Protein AF-X1H5E7-F1 (afdb_monomer_lite)

pLDDT: mean 89.86, std 8.21, range [57.12, 98.12]

Radius of gyration: 27.25 Å; chains: 1; bounding box: 51×46×75 Å

Secondary structure (DSSP, 8-state):
-EEEEEEEEEEE--TT--EEEEEETTEEEEEETTEE-TT--BTTT--BHHHHHHHHHT-TTTEEEEES-GGGTTSBGGGSPPEEEEE--TTPPEEEEEEEE-----EEETTTTEEE-TT-PPPSSS--------S--TTTS-HHHHHHHHHHHHHHHHHHHTT-TT-SEEEETTEEEEPPSSSS-HHHHHHHGGGSPP--

Organism: NCBI:txid412755

Foldseek 3Di:
DFDKDFFKKKAAPDAPWWWWWWADLFGIWIDINNDIPPPDDGLVVQQAPLSSQVGQVPPPRRMHMDTPDPVRGGPGPSQFDTDPTHTRHPVDIDTGIGQDDDPPAWDQPPVVRDIDHPVDDDDDDPRDDDDDDDDADPVRDDPLLVVLVVQLVVVVVVCVVVVCVPPQWDDDVPDTDGDDPDSGDPSSVVSVVVVDDDDD

Sequence (200 aa):
AVGRRSAIRVRNTADYTTASISCSTGGVVLTKDGTSNSTGVTFADNDTMGEVVTAINNLSNSWSAVIESSDYTSFKSTELAEMFGKSAIEDNWVYLDMPNRAIDDFEVFPNRGEIYRYAGWPEGNRNIFIEDTAGYSSTTMPKNLQLAVKIITKAIYQKRKEEIFGIKNYRVGDVNVTCEDGDVPKEALAILSRFKRVLI

Structure (mmCIF, N/CA/C/O backbone):
data_AF-X1H5E7-F1
#
_entry.id   AF-X1H5E7-F1
#
loop_
_atom_site.group_PDB
_atom_site.id
_atom_site.type_symbol
_atom_site.label_atom_id
_atom_site.label_alt_id
_atom_site.label_comp_id
_atom_site.label_asym_id
_atom_site.label_entity_id
_atom_site.label_seq_id
_atom_site.pdbx_PDB_ins_code
_atom_site.Cartn_x
_atom_site.Cartn_y
_atom_site.Cartn_z
_atom_site.occupancy
_atom_site.B_iso_or_equiv
_atom_site.auth_seq_id
_atom_site.auth_comp_id
_atom_site.auth_asym_id
_atom_site.auth_atom_id
_atom_site.pdbx_PDB_model_num
ATOM 1 N N . ALA A 1 1 ? 2.974 -12.578 -3.882 1.00 61.25 1 ALA A N 1
ATOM 2 C CA . ALA A 1 1 ? 3.913 -12.933 -4.970 1.00 61.25 1 ALA A CA 1
ATOM 3 C C . ALA A 1 1 ? 5.305 -13.224 -4.398 1.00 61.25 1 ALA A C 1
ATOM 5 O O . ALA A 1 1 ? 5.592 -12.711 -3.325 1.00 61.25 1 ALA A O 1
ATOM 6 N N . VAL A 1 2 ? 6.142 -14.050 -5.046 1.00 66.44 2 VAL A N 1
ATOM 7 C CA . VAL A 1 2 ? 7.559 -14.256 -4.660 1.00 66.44 2 VAL A CA 1
ATOM 8 C C . VAL A 1 2 ? 8.473 -13.523 -5.628 1.00 66.44 2 VAL A C 1
ATOM 10 O O . VAL A 1 2 ? 8.345 -13.702 -6.836 1.00 66.44 2 VAL A O 1
ATOM 13 N N . GLY A 1 3 ? 9.457 -12.801 -5.091 1.00 77.94 3 GLY A N 1
ATOM 14 C CA . GLY A 1 3 ? 10.546 -12.218 -5.868 1.00 77.94 3 GLY A CA 1
ATOM 15 C C . GLY A 1 3 ? 10.139 -10.974 -6.652 1.00 77.94 3 GLY A C 1
ATOM 16 O O . GLY A 1 3 ? 8.971 -10.587 -6.705 1.00 77.94 3 GLY A O 1
ATOM 17 N N . ARG A 1 4 ? 11.140 -10.341 -7.254 1.00 86.88 4 ARG A N 1
ATOM 18 C CA . ARG A 1 4 ? 10.985 -9.162 -8.103 1.00 86.88 4 ARG A CA 1
ATOM 19 C C . ARG A 1 4 ? 11.554 -9.463 -9.475 1.00 86.88 4 ARG A C 1
ATOM 21 O O . ARG A 1 4 ? 12.498 -10.243 -9.594 1.00 86.88 4 ARG A O 1
ATOM 28 N N . ARG A 1 5 ? 10.971 -8.849 -10.492 1.00 92.81 5 ARG A N 1
ATOM 29 C CA . ARG A 1 5 ? 11.510 -8.825 -11.847 1.00 92.81 5 ARG A CA 1
ATOM 30 C C . ARG A 1 5 ? 11.385 -7.414 -12.395 1.00 92.81 5 ARG A C 1
ATOM 32 O O . ARG A 1 5 ? 10.384 -6.751 -12.131 1.00 92.81 5 ARG A O 1
ATOM 39 N N . SER A 1 6 ? 12.367 -6.991 -13.175 1.00 96.25 6 SER A N 1
ATOM 40 C CA . SER A 1 6 ? 12.328 -5.702 -13.854 1.00 96.25 6 SER A CA 1
ATOM 41 C C . SER A 1 6 ? 11.228 -5.717 -14.915 1.00 96.25 6 SER A C 1
ATOM 43 O O . SER A 1 6 ? 11.232 -6.569 -15.804 1.00 96.25 6 SER A O 1
ATOM 45 N N . ALA A 1 7 ? 10.272 -4.799 -14.808 1.00 96.94 7 ALA A N 1
ATOM 46 C CA . ALA A 1 7 ? 9.203 -4.626 -15.786 1.00 96.94 7 ALA A CA 1
ATOM 47 C C . ALA A 1 7 ? 9.576 -3.574 -16.833 1.00 96.94 7 ALA A C 1
ATOM 49 O O . ALA A 1 7 ? 9.419 -3.786 -18.035 1.00 96.94 7 ALA A O 1
ATOM 50 N N . ILE A 1 8 ? 10.076 -2.437 -16.354 1.00 98.06 8 ILE A N 1
ATOM 51 C CA . ILE A 1 8 ? 10.408 -1.266 -17.159 1.00 98.06 8 ILE A CA 1
ATOM 52 C C . ILE A 1 8 ? 11.807 -0.819 -16.754 1.00 98.06 8 ILE A C 1
ATOM 54 O O . ILE A 1 8 ? 12.110 -0.756 -15.565 1.00 98.06 8 ILE A O 1
ATOM 58 N N . ARG A 1 9 ? 12.650 -0.456 -17.716 1.00 97.81 9 ARG A N 1
ATOM 59 C CA . ARG A 1 9 ? 13.864 0.317 -17.447 1.00 97.81 9 ARG A CA 1
ATOM 60 C C . ARG A 1 9 ? 13.682 1.748 -17.916 1.00 97.81 9 ARG A C 1
ATOM 62 O O . ARG A 1 9 ? 13.115 1.990 -18.979 1.00 97.81 9 ARG A O 1
ATOM 69 N N . VAL A 1 10 ? 14.163 2.693 -17.122 1.00 97.50 10 VAL A N 1
ATOM 70 C CA . VAL A 1 10 ? 14.042 4.130 -17.367 1.00 97.50 10 VAL A CA 1
ATOM 71 C C . VAL A 1 10 ? 15.397 4.792 -17.151 1.00 97.50 10 VAL A C 1
ATOM 73 O O . VAL A 1 10 ? 16.113 4.430 -16.222 1.00 97.50 10 VAL A O 1
ATOM 76 N N . ARG A 1 11 ? 15.756 5.766 -17.983 1.00 96.75 11 ARG A N 1
ATOM 77 C CA . ARG A 1 11 ? 16.992 6.548 -17.839 1.00 96.75 11 ARG A CA 1
ATOM 78 C C . ARG A 1 11 ? 16.784 8.008 -18.200 1.00 96.75 11 ARG A C 1
ATOM 80 O O . ARG A 1 11 ? 15.877 8.331 -18.974 1.00 96.75 11 ARG A O 1
ATOM 87 N N . ASN A 1 12 ? 17.651 8.868 -17.676 1.00 96.06 12 ASN A N 1
ATOM 88 C CA . ASN A 1 12 ? 17.789 10.235 -18.154 1.00 96.06 12 ASN A CA 1
ATOM 89 C C . ASN A 1 12 ? 18.947 10.317 -19.153 1.00 96.06 12 ASN A C 1
ATOM 91 O O . ASN A 1 12 ? 20.075 9.995 -18.805 1.00 96.06 12 ASN A O 1
ATOM 95 N N . THR A 1 13 ? 18.678 10.764 -20.374 1.00 95.06 13 THR A N 1
ATOM 96 C CA . THR A 1 13 ? 19.672 10.851 -21.451 1.00 95.06 13 THR A CA 1
ATOM 97 C C . THR A 1 13 ? 20.362 12.219 -21.517 1.00 95.06 13 THR A C 1
ATOM 99 O O . THR A 1 13 ? 20.974 12.526 -22.536 1.00 95.06 13 THR A O 1
ATOM 102 N N . ALA A 1 14 ? 20.189 13.096 -20.518 1.00 91.62 14 ALA A N 1
ATOM 103 C CA . ALA A 1 14 ? 20.851 14.398 -20.489 1.00 91.62 14 ALA A CA 1
ATOM 104 C C . ALA A 1 14 ? 22.128 14.351 -19.646 1.00 91.62 14 ALA A C 1
ATOM 106 O O . ALA A 1 14 ? 22.120 13.907 -18.496 1.00 91.62 14 ALA A O 1
ATOM 107 N N . ASP A 1 15 ? 23.201 14.899 -20.202 1.00 88.88 15 ASP A N 1
ATOM 108 C CA . ASP A 1 15 ? 24.492 14.982 -19.530 1.00 88.88 15 ASP A CA 1
ATOM 109 C C . ASP A 1 15 ? 24.490 16.033 -18.411 1.00 88.88 15 ASP A C 1
ATOM 111 O O . ASP A 1 15 ? 23.810 17.056 -18.501 1.00 88.88 15 ASP A O 1
ATOM 115 N N . TYR A 1 16 ? 25.297 15.795 -17.371 1.00 88.25 16 TYR A N 1
ATOM 116 C CA . TYR A 1 16 ? 25.565 16.741 -16.276 1.00 88.25 16 TYR A CA 1
ATOM 117 C C . TYR A 1 16 ? 24.327 17.232 -15.507 1.00 88.25 16 TYR A C 1
ATOM 119 O O . TYR A 1 16 ? 24.329 18.338 -14.966 1.00 88.25 16 TYR A O 1
ATOM 127 N N . THR A 1 17 ? 23.279 16.409 -15.429 1.00 91.75 17 THR A N 1
ATOM 128 C CA . THR A 1 17 ? 22.063 16.718 -14.662 1.00 91.75 17 THR A CA 1
ATOM 129 C C . THR A 1 17 ? 21.908 15.803 -13.458 1.00 91.75 17 THR A C 1
ATOM 131 O O . THR A 1 17 ? 22.397 14.671 -13.433 1.00 91.75 17 THR A O 1
ATOM 134 N N . THR A 1 18 ? 21.216 16.294 -12.434 1.00 94.38 18 THR A N 1
ATOM 135 C CA . THR A 1 18 ? 20.758 15.433 -11.342 1.00 94.38 18 THR A CA 1
ATOM 136 C C . THR A 1 18 ? 19.447 14.793 -11.763 1.00 94.38 18 THR A C 1
ATOM 138 O O . THR A 1 18 ? 18.520 15.484 -12.178 1.00 94.38 18 THR A O 1
ATOM 141 N N . ALA A 1 19 ? 19.357 13.472 -11.667 1.00 95.62 19 ALA A N 1
ATOM 142 C CA . ALA A 1 19 ? 18.181 12.734 -12.095 1.00 95.62 19 ALA A CA 1
ATOM 143 C C . ALA A 1 19 ? 17.877 11.613 -11.103 1.00 95.62 19 ALA A C 1
ATOM 145 O O . ALA A 1 19 ? 18.754 10.827 -10.739 1.00 95.62 19 ALA A O 1
ATOM 146 N N . SER A 1 20 ? 16.625 11.533 -10.663 1.00 95.56 20 SER A N 1
ATOM 147 C CA . SER A 1 20 ? 16.163 10.450 -9.802 1.00 95.56 20 SER A CA 1
ATOM 148 C C . SER A 1 20 ? 14.750 10.011 -10.150 1.00 95.56 20 SER A C 1
ATOM 150 O O . SER A 1 20 ? 13.950 10.791 -10.666 1.00 95.56 20 SER A O 1
ATOM 152 N N . ILE A 1 21 ? 14.460 8.744 -9.872 1.00 95.56 21 ILE A N 1
ATOM 153 C CA . ILE A 1 21 ? 13.166 8.124 -10.135 1.00 95.56 21 ILE A CA 1
ATOM 154 C C . ILE A 1 21 ? 12.643 7.496 -8.846 1.00 95.56 21 ILE A C 1
ATOM 156 O O . ILE A 1 21 ? 13.377 6.829 -8.111 1.00 95.56 21 ILE A O 1
ATOM 160 N N . SER A 1 22 ? 11.357 7.698 -8.584 1.00 95.12 22 SER A N 1
ATOM 161 C CA . SER A 1 22 ? 10.612 7.036 -7.516 1.00 95.12 22 SER A CA 1
ATOM 162 C C . SER A 1 22 ? 9.325 6.439 -8.080 1.00 95.12 22 SER A C 1
ATOM 164 O O . SER A 1 22 ? 8.710 7.016 -8.972 1.00 95.12 22 SER A O 1
ATOM 166 N N . CYS A 1 23 ? 8.902 5.300 -7.546 1.00 94.81 23 CYS A N 1
ATOM 167 C CA . CYS A 1 23 ? 7.615 4.681 -7.847 1.00 94.81 23 CYS A CA 1
ATOM 168 C C . CYS A 1 23 ? 6.810 4.610 -6.554 1.00 94.81 23 CYS A C 1
ATOM 170 O O . CYS A 1 23 ? 7.319 4.149 -5.532 1.00 94.81 23 CYS A O 1
ATOM 172 N N . SER A 1 24 ? 5.567 5.068 -6.607 1.00 92.94 24 SER A N 1
ATOM 173 C CA . SER A 1 24 ? 4.606 5.021 -5.505 1.00 92.94 24 SER A CA 1
ATOM 174 C C . SER A 1 24 ? 3.346 4.291 -5.959 1.00 92.94 24 SER A C 1
ATOM 176 O O . SER A 1 24 ? 3.183 4.030 -7.149 1.00 92.94 24 SER A O 1
ATOM 178 N N . THR A 1 25 ? 2.416 4.029 -5.044 1.00 88.75 25 THR A N 1
ATOM 179 C CA . THR A 1 25 ? 1.097 3.463 -5.380 1.00 88.75 25 THR A CA 1
ATOM 180 C C . THR A 1 25 ? 0.283 4.298 -6.373 1.00 88.75 25 THR A C 1
ATOM 182 O O . THR A 1 25 ? -0.613 3.760 -7.013 1.00 88.75 25 THR A O 1
ATOM 185 N N . GLY A 1 26 ? 0.567 5.599 -6.509 1.00 91.62 26 GLY A N 1
ATOM 186 C CA . GLY A 1 26 ? -0.170 6.500 -7.402 1.00 91.62 26 GLY A CA 1
ATOM 187 C C . GLY A 1 26 ? 0.485 6.747 -8.763 1.00 91.62 26 GLY A C 1
ATOM 188 O O . GLY A 1 26 ? -0.146 7.351 -9.632 1.00 91.62 26 GLY A O 1
ATOM 189 N N . GLY A 1 27 ? 1.738 6.330 -8.960 1.00 94.81 27 GLY A N 1
ATOM 190 C CA . GLY A 1 27 ? 2.473 6.638 -10.185 1.00 94.81 27 GLY A CA 1
ATOM 191 C C . GLY A 1 27 ? 3.991 6.674 -10.047 1.00 94.81 27 GLY A C 1
ATOM 192 O O . GLY A 1 27 ? 4.560 6.435 -8.974 1.00 94.81 27 GLY A O 1
ATOM 193 N N . VAL A 1 28 ? 4.636 7.038 -11.158 1.00 95.62 28 VAL A N 1
ATOM 194 C CA . VAL A 1 28 ? 6.089 7.212 -11.276 1.00 95.62 28 VAL A CA 1
ATOM 195 C C . VAL A 1 28 ? 6.442 8.699 -11.236 1.00 95.62 28 VAL A C 1
ATOM 197 O O . VAL A 1 28 ? 5.980 9.499 -12.053 1.00 95.62 28 VAL A O 1
ATOM 200 N N . VAL A 1 29 ? 7.304 9.064 -10.289 1.00 94.69 29 VAL A N 1
ATOM 201 C CA . VAL A 1 29 ? 7.844 10.416 -10.133 1.00 94.69 29 VAL A CA 1
ATOM 202 C C . VAL A 1 29 ? 9.265 10.439 -10.677 1.00 94.69 29 VAL A C 1
ATOM 204 O O . VAL A 1 29 ? 10.140 9.718 -10.195 1.00 94.69 29 VAL A O 1
ATOM 207 N N . LEU A 1 30 ? 9.489 11.281 -11.677 1.00 94.88 30 LEU A N 1
ATOM 208 C CA . LEU A 1 30 ? 10.781 11.540 -12.289 1.00 94.88 30 LEU A CA 1
ATOM 209 C C . LEU A 1 30 ? 11.206 12.962 -11.920 1.00 94.88 30 LEU A C 1
ATOM 211 O O . LEU A 1 30 ? 10.545 13.940 -12.278 1.00 94.88 30 LEU A O 1
ATOM 215 N N . THR A 1 31 ? 12.317 13.078 -11.202 1.00 94.25 31 THR A N 1
ATOM 216 C CA . THR A 1 31 ? 12.871 14.355 -10.751 1.00 94.25 31 THR A CA 1
ATOM 217 C C . THR A 1 31 ? 14.165 14.629 -11.492 1.00 94.25 31 THR A C 1
ATOM 219 O O . THR A 1 31 ? 15.092 13.823 -11.425 1.00 94.25 31 THR A O 1
ATOM 222 N N . LYS A 1 32 ? 14.237 15.777 -12.166 1.00 94.00 32 LYS A N 1
ATOM 223 C CA . LYS A 1 32 ? 15.431 16.275 -12.848 1.00 94.00 32 LYS A CA 1
ATOM 224 C C . LYS A 1 32 ? 15.761 17.673 -12.335 1.00 94.00 32 LYS A C 1
ATOM 226 O O . LYS A 1 32 ? 14.886 18.533 -12.331 1.00 94.00 32 LYS A O 1
ATOM 231 N N . ASP A 1 33 ? 16.990 17.896 -11.878 1.00 93.62 33 ASP A N 1
ATOM 232 C CA . ASP A 1 33 ? 17.473 19.208 -11.413 1.00 93.62 33 ASP A CA 1
ATOM 233 C C . ASP A 1 33 ? 16.544 19.862 -10.377 1.00 93.62 33 ASP A C 1
ATOM 235 O O . ASP A 1 33 ? 16.182 21.034 -10.456 1.00 93.62 33 ASP A O 1
ATOM 239 N N . GLY A 1 34 ? 16.085 19.053 -9.415 1.00 90.06 34 GLY A N 1
ATOM 240 C CA . GLY A 1 34 ? 15.148 19.466 -8.364 1.00 90.06 34 GLY A CA 1
ATOM 241 C C . GLY A 1 34 ? 13.702 19.677 -8.830 1.00 90.06 34 GLY A C 1
ATOM 242 O O . GLY A 1 34 ? 12.813 19.858 -8.000 1.00 90.06 34 GLY A O 1
ATOM 243 N N . THR A 1 35 ? 13.434 19.596 -10.134 1.00 90.19 35 THR A N 1
ATOM 244 C CA . THR A 1 35 ? 12.095 19.715 -10.712 1.00 90.19 35 THR A CA 1
ATOM 245 C C . THR A 1 35 ? 11.508 18.329 -10.932 1.00 90.19 35 THR A C 1
ATOM 247 O O . THR A 1 35 ? 12.039 17.522 -11.692 1.00 90.19 35 THR A O 1
ATOM 250 N N . SER A 1 36 ? 10.399 18.036 -10.258 1.00 88.44 36 SER A N 1
ATOM 251 C CA . SER A 1 36 ? 9.651 16.796 -10.481 1.00 88.44 36 SER A CA 1
ATOM 252 C C . SER A 1 36 ? 8.586 16.998 -11.549 1.00 88.44 36 SER A C 1
ATOM 254 O O . SER A 1 36 ? 8.052 18.098 -11.699 1.00 88.44 36 SER A O 1
ATOM 256 N N . ASN A 1 37 ? 8.237 15.929 -12.257 1.00 79.75 37 ASN A N 1
ATOM 257 C CA . ASN A 1 37 ? 7.023 15.859 -13.065 1.00 79.75 37 ASN A CA 1
ATOM 258 C C . ASN A 1 37 ? 5.773 15.925 -12.160 1.00 79.75 37 ASN A C 1
ATOM 260 O O . ASN A 1 37 ? 5.111 14.924 -11.905 1.00 79.75 37 ASN A O 1
ATOM 264 N N . SER A 1 38 ? 5.428 17.114 -11.664 1.00 57.12 38 SER A N 1
ATOM 265 C CA . SER A 1 38 ? 4.270 17.317 -10.780 1.00 57.12 38 SER A CA 1
ATOM 266 C C . SER A 1 38 ? 2.929 16.914 -11.416 1.00 57.12 38 SER A C 1
ATOM 268 O O . SER A 1 38 ? 1.942 16.778 -10.699 1.00 57.12 38 SER A O 1
ATOM 270 N N . THR A 1 39 ? 2.899 16.696 -12.736 1.00 61.69 39 THR A N 1
ATOM 271 C CA . THR A 1 39 ? 1.706 16.400 -13.538 1.00 61.69 39 THR A CA 1
ATOM 272 C C . THR A 1 39 ? 1.678 15.048 -14.261 1.00 61.69 39 THR A C 1
ATOM 274 O O . THR A 1 39 ? 0.690 14.799 -14.941 1.00 61.69 39 THR A O 1
ATOM 277 N N . GLY A 1 40 ? 2.657 14.137 -14.151 1.00 65.38 40 GLY A N 1
ATOM 278 C CA . GLY A 1 40 ? 2.455 12.842 -14.825 1.00 65.38 40 GLY A CA 1
ATOM 279 C C . GLY A 1 40 ? 3.648 11.913 -14.934 1.00 65.38 40 GLY A C 1
ATOM 280 O O . GLY A 1 40 ? 4.632 12.233 -15.592 1.00 65.38 40 GLY A O 1
ATOM 281 N N . VAL A 1 41 ? 3.538 10.743 -14.309 1.00 89.56 41 VAL A N 1
ATOM 282 C CA . VAL A 1 41 ? 2.967 9.538 -14.936 1.00 89.56 41 VAL A CA 1
ATOM 283 C C . VAL A 1 41 ? 2.109 8.860 -13.866 1.00 89.56 41 VAL A C 1
ATOM 285 O O . VAL A 1 41 ? 2.628 8.136 -13.016 1.00 89.56 41 VAL A O 1
ATOM 288 N N . THR A 1 42 ? 0.819 9.200 -13.817 1.00 95.12 42 THR A N 1
ATOM 289 C CA . THR A 1 42 ? -0.107 8.640 -12.821 1.00 95.12 42 THR A CA 1
ATOM 290 C C . THR A 1 42 ? -0.593 7.272 -13.289 1.00 95.12 42 THR A C 1
ATOM 292 O O . THR A 1 42 ? -0.737 7.038 -14.490 1.00 95.12 42 THR A O 1
ATOM 295 N N . PHE A 1 43 ? -0.873 6.369 -12.356 1.00 95.75 43 PHE A N 1
ATOM 296 C CA . PHE A 1 43 ? -1.469 5.075 -12.701 1.00 95.75 43 PHE A CA 1
ATOM 297 C C . PHE A 1 43 ? -2.959 5.171 -13.038 1.00 95.75 43 PHE A C 1
ATOM 299 O O . PHE A 1 43 ? -3.478 4.263 -13.666 1.00 95.75 43 PHE A O 1
ATOM 306 N N . ALA A 1 44 ? -3.628 6.270 -12.675 1.00 94.56 44 ALA A N 1
ATOM 307 C CA . ALA A 1 44 ? -5.025 6.514 -13.038 1.00 94.56 44 ALA A CA 1
ATOM 308 C C . ALA A 1 44 ? -5.203 6.890 -14.520 1.00 94.56 44 ALA A C 1
ATOM 310 O O . ALA A 1 44 ? -6.235 6.580 -15.103 1.00 94.56 44 ALA A O 1
ATOM 311 N N . ASP A 1 45 ? -4.209 7.558 -15.115 1.00 95.12 45 ASP A N 1
ATOM 312 C CA . ASP A 1 45 ? -4.228 7.945 -16.533 1.00 95.12 45 ASP A CA 1
ATOM 313 C C . ASP A 1 45 ? -3.482 6.937 -17.429 1.00 95.12 45 ASP A C 1
ATOM 315 O O . ASP A 1 45 ? -3.489 7.067 -18.651 1.00 95.12 45 ASP A O 1
ATOM 319 N N . ASN A 1 46 ? -2.789 5.963 -16.826 1.00 96.56 46 ASN A N 1
ATOM 320 C CA . ASN A 1 46 ? -1.944 4.977 -17.500 1.00 96.56 46 ASN A CA 1
ATOM 321 C C . ASN A 1 46 ? -2.144 3.613 -16.829 1.00 96.56 46 ASN A C 1
ATOM 323 O O . ASN A 1 46 ? -1.350 3.208 -15.975 1.00 96.56 46 ASN A O 1
ATOM 327 N N . ASP A 1 47 ? -3.222 2.923 -17.191 1.00 96.88 47 ASP A N 1
ATOM 328 C CA . ASP A 1 47 ? -3.659 1.677 -16.555 1.00 96.88 47 ASP A CA 1
ATOM 329 C C . ASP A 1 47 ? -2.661 0.528 -16.753 1.00 96.88 47 ASP A C 1
ATOM 331 O O . ASP A 1 47 ? -2.594 -0.394 -15.935 1.00 96.88 47 ASP A O 1
ATOM 335 N N . THR A 1 48 ? -1.865 0.569 -17.823 1.00 97.94 48 THR A N 1
ATOM 336 C CA . THR A 1 48 ? -0.929 -0.493 -18.207 1.00 97.94 48 THR A CA 1
ATOM 337 C C . THR A 1 48 ? 0.535 -0.050 -18.190 1.00 97.94 48 THR A C 1
ATOM 339 O O . THR A 1 48 ? 0.868 1.125 -18.351 1.00 97.9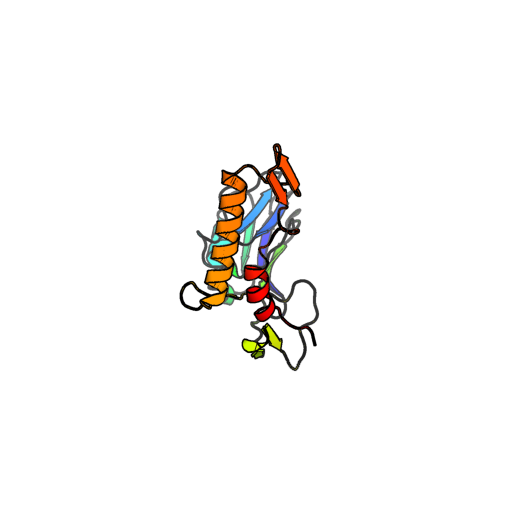4 48 THR A O 1
ATOM 342 N N . MET A 1 49 ? 1.459 -1.005 -18.044 1.00 97.88 49 MET A N 1
ATOM 343 C CA . MET A 1 49 ? 2.903 -0.740 -18.126 1.00 97.88 49 MET A CA 1
ATOM 344 C C . MET A 1 49 ? 3.312 -0.164 -19.488 1.00 97.88 49 MET A C 1
ATOM 346 O O . MET A 1 49 ? 4.210 0.675 -19.550 1.00 97.88 49 MET A O 1
ATOM 350 N N . GLY A 1 50 ? 2.646 -0.574 -20.574 1.00 98.12 50 GLY A N 1
ATOM 351 C CA . GLY A 1 50 ? 2.851 0.004 -21.903 1.00 98.12 50 GLY A CA 1
ATOM 352 C C . GLY A 1 50 ? 2.494 1.491 -21.962 1.00 98.12 50 GLY A C 1
ATOM 353 O O . GLY A 1 50 ? 3.273 2.290 -22.481 1.00 98.12 50 GLY A O 1
ATOM 354 N N . GLU A 1 51 ? 1.358 1.878 -21.381 1.00 97.69 51 GLU A N 1
ATOM 355 C CA . GLU A 1 51 ? 0.940 3.284 -21.295 1.00 97.69 51 GLU A CA 1
ATOM 356 C C . GLU A 1 51 ? 1.897 4.103 -20.428 1.00 97.69 51 GLU A C 1
ATOM 358 O O . GLU A 1 51 ? 2.300 5.186 -20.843 1.00 97.69 51 GLU A O 1
ATOM 363 N N . VAL A 1 52 ? 2.365 3.555 -19.299 1.00 97.50 52 VAL A N 1
ATOM 364 C CA . VAL A 1 52 ? 3.404 4.185 -18.464 1.00 97.50 52 VAL A CA 1
ATOM 365 C C . VAL A 1 52 ? 4.674 4.453 -19.279 1.00 97.50 52 VAL A C 1
ATOM 367 O O . VAL A 1 52 ? 5.209 5.559 -19.229 1.00 97.50 52 VAL A O 1
ATOM 370 N N . VAL A 1 53 ? 5.155 3.482 -20.063 1.00 97.69 53 VAL A N 1
ATOM 371 C CA . VAL A 1 53 ? 6.335 3.663 -20.929 1.00 97.69 53 VAL A CA 1
ATOM 372 C C . VAL A 1 53 ? 6.102 4.762 -21.968 1.00 97.69 53 VAL A C 1
ATOM 374 O O . VAL A 1 53 ? 6.964 5.627 -22.143 1.00 97.69 53 VAL A O 1
ATOM 377 N N . THR A 1 54 ? 4.944 4.768 -22.633 1.00 96.88 54 THR A N 1
ATOM 378 C CA . THR A 1 54 ? 4.575 5.822 -23.591 1.00 96.88 54 THR A CA 1
ATOM 379 C C . THR A 1 54 ? 4.524 7.192 -22.916 1.00 96.88 54 THR A C 1
ATOM 381 O O . THR A 1 54 ? 5.091 8.150 -23.439 1.00 96.88 54 THR A O 1
ATOM 384 N N . ALA A 1 55 ? 3.914 7.294 -21.735 1.00 96.06 55 ALA A N 1
ATOM 385 C CA . ALA A 1 55 ? 3.828 8.538 -20.982 1.00 96.06 55 ALA A CA 1
ATOM 386 C C . ALA A 1 55 ? 5.208 9.072 -20.585 1.00 96.06 55 ALA A C 1
ATOM 388 O O . ALA A 1 55 ? 5.461 10.260 -20.772 1.00 96.06 55 ALA A O 1
ATOM 389 N N . ILE A 1 56 ? 6.123 8.211 -20.117 1.00 95.75 56 ILE A N 1
ATOM 390 C CA . ILE A 1 56 ? 7.502 8.613 -19.799 1.00 95.75 56 ILE A CA 1
ATOM 391 C C . ILE A 1 56 ? 8.228 9.111 -21.055 1.00 95.75 56 ILE A C 1
ATOM 393 O O . ILE A 1 56 ? 8.866 10.160 -21.008 1.00 95.75 56 ILE A O 1
ATOM 397 N N . ASN A 1 57 ? 8.121 8.396 -22.179 1.00 95.69 57 ASN A N 1
ATOM 398 C CA . ASN A 1 57 ? 8.775 8.784 -23.435 1.00 95.69 57 ASN A CA 1
ATOM 399 C C . ASN A 1 57 ? 8.196 10.075 -24.043 1.00 95.69 57 ASN A C 1
ATOM 401 O O . ASN A 1 57 ? 8.894 10.774 -24.775 1.00 95.69 57 ASN A O 1
ATOM 405 N N . ASN A 1 58 ? 6.946 10.418 -23.721 1.00 93.25 58 ASN A N 1
ATOM 406 C CA . ASN A 1 58 ? 6.321 11.680 -24.120 1.00 93.25 58 ASN A CA 1
ATOM 407 C C . ASN A 1 58 ? 6.767 12.876 -23.258 1.00 93.25 58 ASN A C 1
ATOM 409 O O . ASN A 1 58 ? 6.477 14.022 -23.609 1.00 93.25 58 ASN A O 1
ATOM 413 N N . LEU A 1 59 ? 7.483 12.652 -22.148 1.00 91.00 59 LEU A N 1
ATOM 414 C CA . LEU A 1 59 ? 8.085 13.735 -21.374 1.00 91.00 59 LEU A CA 1
ATOM 415 C C . LEU A 1 59 ? 9.251 14.331 -22.175 1.00 91.00 59 LEU A C 1
ATOM 417 O O . LEU A 1 59 ? 10.295 13.706 -22.342 1.00 91.00 59 LEU A O 1
ATOM 421 N N . SER A 1 60 ? 9.130 15.588 -22.602 1.00 76.19 60 SER A N 1
ATOM 422 C CA . SER A 1 60 ? 10.126 16.310 -23.418 1.00 76.19 60 SER A CA 1
ATOM 423 C C . SER A 1 60 ? 11.490 16.570 -22.740 1.00 76.19 60 SER A C 1
ATOM 425 O O . SER A 1 60 ? 12.305 17.320 -23.268 1.00 76.19 60 SER A O 1
ATOM 427 N N . ASN A 1 61 ? 11.763 15.975 -21.574 1.00 81.50 61 ASN A N 1
ATOM 428 C CA . ASN A 1 61 ? 12.870 16.321 -20.670 1.00 81.50 61 ASN A CA 1
ATOM 429 C C . ASN A 1 61 ? 14.025 15.304 -20.667 1.00 81.50 61 ASN A C 1
ATOM 431 O O . ASN A 1 61 ? 14.715 15.147 -19.652 1.00 81.50 61 ASN A O 1
ATOM 435 N N . SER A 1 62 ? 14.259 14.644 -21.805 1.00 91.56 62 SER A N 1
ATOM 436 C CA . SER A 1 62 ? 15.340 13.657 -21.974 1.00 91.56 62 SER A CA 1
ATOM 437 C C . SER A 1 62 ? 15.141 12.390 -21.133 1.00 91.56 62 SER A C 1
ATOM 439 O O . SER A 1 62 ? 16.108 11.791 -20.674 1.00 91.56 62 SER A O 1
ATOM 441 N N . TRP A 1 63 ? 13.894 11.985 -20.891 1.00 94.75 63 TRP A N 1
ATOM 442 C CA . TRP A 1 63 ? 13.593 10.690 -20.285 1.00 94.75 63 TRP A CA 1
ATOM 443 C C . TRP A 1 63 ? 13.372 9.646 -21.373 1.00 94.75 63 TRP A C 1
ATOM 445 O O . TRP A 1 63 ? 12.769 9.929 -22.405 1.00 94.75 63 TRP A O 1
ATOM 455 N N . SER A 1 64 ? 13.863 8.435 -21.136 1.00 96.12 64 SER A N 1
ATOM 456 C CA . SER A 1 64 ? 13.626 7.292 -22.010 1.00 96.12 64 SER A CA 1
ATOM 457 C C . SER A 1 64 ? 13.237 6.089 -21.170 1.00 96.12 64 SER A C 1
ATOM 459 O O . SER A 1 64 ? 13.910 5.779 -20.187 1.00 96.12 64 SER A O 1
ATOM 461 N N . ALA A 1 65 ? 12.158 5.417 -21.558 1.00 97.62 65 ALA A N 1
ATOM 462 C CA . ALA A 1 65 ? 11.672 4.196 -20.942 1.00 97.62 65 ALA A CA 1
ATOM 463 C C . ALA A 1 65 ? 11.521 3.083 -21.979 1.00 97.62 65 ALA A C 1
ATOM 465 O O . ALA A 1 65 ? 11.100 3.316 -23.115 1.00 97.62 65 ALA A O 1
ATOM 466 N N . VAL A 1 66 ? 11.845 1.859 -21.570 1.00 98.12 66 VAL A N 1
ATOM 467 C CA . VAL A 1 66 ? 11.707 0.647 -22.381 1.00 98.12 66 VAL A CA 1
ATOM 468 C C . VAL A 1 66 ? 11.121 -0.453 -21.510 1.00 98.12 66 VAL A C 1
ATOM 470 O O . VAL A 1 66 ? 11.532 -0.629 -20.363 1.00 98.12 66 VAL A O 1
ATOM 473 N N . ILE A 1 67 ? 10.168 -1.200 -22.060 1.00 98.12 67 ILE A N 1
ATOM 474 C CA . ILE A 1 67 ? 9.637 -2.388 -21.402 1.00 98.12 67 ILE A CA 1
ATOM 475 C C . ILE A 1 67 ? 10.612 -3.558 -21.571 1.00 98.12 67 ILE A C 1
ATOM 477 O O . ILE A 1 67 ? 11.129 -3.786 -22.663 1.00 98.12 67 ILE A O 1
ATOM 481 N N . GLU A 1 68 ? 10.889 -4.291 -20.495 1.00 97.94 68 GLU A N 1
ATOM 482 C CA . GLU A 1 68 ? 11.883 -5.376 -20.511 1.00 97.94 68 GLU A CA 1
ATOM 483 C C . GLU A 1 68 ? 11.405 -6.608 -21.301 1.00 97.94 68 GLU A C 1
ATOM 485 O O . GLU A 1 68 ? 12.215 -7.343 -21.859 1.00 97.94 68 GLU A O 1
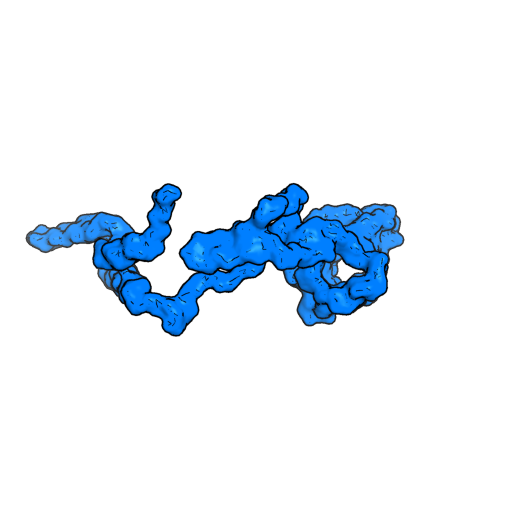ATOM 490 N N . SER A 1 69 ? 10.089 -6.819 -21.391 1.00 96.56 69 SER A N 1
ATOM 491 C CA . SER A 1 69 ? 9.466 -7.855 -22.222 1.00 96.56 69 SER A CA 1
ATOM 492 C C . SER A 1 69 ? 8.142 -7.356 -22.793 1.00 96.56 69 SER A C 1
ATOM 494 O O . SER A 1 69 ? 7.375 -6.693 -22.094 1.00 96.56 69 SER A O 1
ATOM 496 N N . SER A 1 70 ? 7.832 -7.722 -24.040 1.00 96.44 70 SER A N 1
ATOM 497 C CA . SER A 1 70 ? 6.545 -7.414 -24.678 1.00 96.44 70 SER A CA 1
ATOM 498 C C . SER A 1 70 ? 5.353 -7.988 -23.913 1.00 96.44 70 SER A C 1
ATOM 500 O O . SER A 1 70 ? 4.280 -7.386 -23.925 1.00 96.44 70 SER A O 1
ATOM 502 N N . ASP A 1 71 ? 5.550 -9.099 -23.203 1.00 95.75 71 ASP A N 1
ATOM 503 C CA . ASP A 1 71 ? 4.509 -9.753 -22.403 1.00 95.75 71 ASP A CA 1
ATOM 504 C C . ASP A 1 71 ? 4.024 -8.868 -21.251 1.00 95.75 71 ASP A C 1
ATOM 506 O O . ASP A 1 71 ? 2.909 -9.033 -20.765 1.00 95.75 71 ASP A O 1
ATOM 510 N N . TYR A 1 72 ? 4.849 -7.913 -20.811 1.00 96.69 72 TYR A N 1
ATOM 511 C CA . TYR A 1 72 ? 4.521 -7.024 -19.700 1.00 96.69 72 TYR A CA 1
ATOM 512 C C . TYR A 1 72 ? 3.669 -5.833 -20.141 1.00 96.69 72 TYR A C 1
ATOM 514 O O . TYR A 1 72 ? 3.154 -5.110 -19.298 1.00 96.69 72 TYR A O 1
ATOM 522 N N . THR A 1 73 ? 3.481 -5.619 -21.447 1.00 97.56 73 THR A N 1
ATOM 523 C CA . THR A 1 73 ? 2.829 -4.410 -21.983 1.00 97.56 73 THR A CA 1
ATOM 524 C C . THR A 1 73 ? 1.407 -4.239 -21.457 1.00 97.56 73 THR A C 1
ATOM 526 O O . THR A 1 73 ? 1.003 -3.123 -21.151 1.00 97.56 73 THR A O 1
ATOM 529 N N . SER A 1 74 ? 0.670 -5.342 -21.314 1.00 96.94 74 SER A N 1
ATOM 530 C CA . SER A 1 74 ? -0.720 -5.370 -20.845 1.00 96.94 74 SER A CA 1
ATOM 531 C C . SER A 1 74 ? -0.866 -5.501 -19.327 1.00 96.94 74 SER A C 1
ATOM 533 O O . SER A 1 74 ? -1.989 -5.536 -18.823 1.00 96.94 74 SER A O 1
ATOM 535 N N . PHE A 1 75 ? 0.239 -5.609 -18.584 1.00 96.06 75 PHE A N 1
ATOM 536 C CA . PHE A 1 75 ? 0.186 -5.738 -17.131 1.00 96.06 75 PHE A CA 1
ATOM 537 C C . PHE A 1 75 ? -0.227 -4.401 -16.522 1.00 96.06 75 PHE A C 1
ATOM 539 O O . PHE A 1 75 ? 0.156 -3.343 -17.026 1.00 96.06 75 PHE A O 1
ATOM 546 N N . LYS A 1 76 ? -1.001 -4.447 -15.434 1.00 96.88 76 LYS A N 1
ATOM 547 C CA . LYS A 1 76 ? -1.473 -3.234 -14.763 1.00 96.88 76 LYS A CA 1
ATOM 548 C C . LYS A 1 76 ? -0.301 -2.438 -14.197 1.00 96.88 76 LYS A C 1
ATOM 550 O O . LYS A 1 76 ? 0.603 -3.008 -13.589 1.00 96.88 76 LYS A O 1
ATOM 555 N N . SER A 1 77 ? -0.334 -1.120 -14.348 1.00 97.00 77 SER A N 1
ATOM 556 C CA . SER A 1 77 ? 0.683 -0.218 -13.800 1.00 97.00 77 SER A CA 1
ATOM 557 C C . SER A 1 77 ? 0.731 -0.248 -12.266 1.00 97.00 77 SER A C 1
ATOM 559 O O . SER A 1 77 ? 1.807 -0.122 -11.684 1.00 97.00 77 SER A O 1
ATOM 561 N N . THR A 1 78 ? -0.398 -0.550 -11.613 1.00 95.56 78 THR A N 1
ATOM 562 C CA . THR A 1 78 ? -0.509 -0.745 -10.155 1.00 95.56 78 THR A CA 1
ATOM 563 C C . THR A 1 78 ? 0.294 -1.932 -9.613 1.00 95.56 78 THR A C 1
ATOM 565 O O . THR A 1 78 ? 0.455 -2.046 -8.403 1.00 95.56 78 THR A O 1
ATOM 568 N N . GLU A 1 79 ? 0.800 -2.818 -10.477 1.00 93.62 79 GLU A N 1
ATOM 569 C CA . GLU A 1 79 ? 1.680 -3.931 -10.085 1.00 93.62 79 GLU A CA 1
ATOM 570 C C . GLU A 1 79 ? 3.147 -3.501 -9.917 1.00 93.62 79 GLU A C 1
ATOM 572 O O . GLU A 1 79 ? 3.981 -4.302 -9.494 1.00 93.62 79 GLU A O 1
ATOM 577 N N . LEU A 1 80 ? 3.509 -2.259 -10.260 1.00 94.56 80 LEU A N 1
ATOM 578 C CA . LEU A 1 80 ? 4.865 -1.761 -10.040 1.00 94.56 80 LEU A CA 1
ATOM 579 C C . LEU A 1 80 ? 5.153 -1.607 -8.541 1.00 94.56 80 LEU A C 1
ATOM 581 O O . LEU A 1 80 ? 4.395 -1.006 -7.781 1.00 94.56 80 LEU A O 1
ATOM 585 N N . ALA A 1 81 ? 6.291 -2.143 -8.112 1.00 93.38 81 ALA A N 1
ATOM 586 C CA . ALA A 1 81 ? 6.735 -2.097 -6.733 1.00 93.38 81 ALA A CA 1
ATOM 587 C C . ALA A 1 81 ? 7.236 -0.697 -6.358 1.00 93.38 81 ALA A C 1
ATOM 589 O O . ALA A 1 81 ? 7.963 -0.045 -7.111 1.00 93.38 81 ALA A O 1
ATOM 590 N N . GLU A 1 82 ? 6.920 -0.274 -5.134 1.00 93.69 82 GLU A N 1
ATOM 591 C CA . GLU A 1 82 ? 7.399 1.002 -4.612 1.00 93.69 82 GLU A CA 1
ATOM 592 C C . GLU A 1 82 ? 8.931 1.066 -4.554 1.00 93.69 82 GLU A C 1
ATOM 594 O O . GLU A 1 82 ? 9.623 0.122 -4.137 1.00 93.69 82 GLU A O 1
ATOM 599 N N . MET A 1 83 ? 9.464 2.229 -4.922 1.00 93.69 83 MET A N 1
ATOM 600 C CA . MET A 1 83 ? 10.879 2.554 -4.809 1.00 93.69 83 MET A CA 1
ATOM 601 C C . MET A 1 83 ? 11.099 4.047 -4.643 1.00 93.69 83 MET A C 1
ATOM 603 O O . MET A 1 83 ? 10.308 4.865 -5.101 1.00 93.69 83 MET A O 1
ATOM 607 N N . PHE A 1 84 ? 12.218 4.396 -4.019 1.00 93.69 84 PHE A N 1
ATOM 608 C CA . PHE A 1 84 ? 12.491 5.762 -3.600 1.00 93.69 84 PHE A CA 1
ATOM 609 C C . PHE A 1 84 ? 13.858 6.209 -4.109 1.00 93.69 84 PHE A C 1
ATOM 611 O O . PHE A 1 84 ? 14.866 5.560 -3.821 1.00 93.69 84 PHE A O 1
ATOM 618 N N . GLY A 1 85 ? 13.873 7.320 -4.849 1.00 91.69 85 GLY A N 1
ATOM 619 C CA . GLY A 1 85 ? 15.065 8.115 -5.150 1.00 91.69 85 GLY A CA 1
ATOM 620 C C . GLY A 1 85 ? 16.197 7.358 -5.843 1.00 91.69 85 GLY A C 1
ATOM 621 O O . GLY A 1 85 ? 17.362 7.566 -5.512 1.00 91.69 85 GLY A O 1
ATOM 622 N N . LYS A 1 86 ? 15.888 6.456 -6.779 1.00 96.25 86 LYS A N 1
ATOM 623 C CA . LYS A 1 86 ? 16.913 5.736 -7.544 1.00 96.25 86 LYS A CA 1
ATOM 624 C C . LYS A 1 86 ? 17.614 6.698 -8.500 1.00 96.25 86 LYS A C 1
ATOM 626 O O . LYS A 1 86 ? 16.945 7.400 -9.251 1.00 96.25 86 LYS A O 1
ATOM 631 N N . SER A 1 87 ? 18.945 6.718 -8.467 1.00 96.38 87 SER A N 1
ATOM 632 C CA . SER A 1 87 ? 19.753 7.598 -9.317 1.00 96.38 87 SER A CA 1
ATOM 633 C C . SER A 1 87 ? 19.690 7.171 -10.784 1.00 96.38 87 SER A C 1
ATOM 635 O O . SER A 1 87 ? 20.001 6.023 -11.107 1.00 96.38 87 SER A O 1
ATOM 637 N N . ALA A 1 88 ? 19.330 8.116 -11.649 1.00 95.50 88 ALA A N 1
ATOM 638 C CA . ALA A 1 88 ? 19.285 7.980 -13.106 1.00 95.50 88 ALA A CA 1
ATOM 639 C C . ALA A 1 88 ? 20.255 8.960 -13.797 1.00 95.50 88 ALA A C 1
ATOM 641 O O . ALA A 1 88 ? 19.995 9.410 -14.909 1.00 95.50 88 ALA A O 1
ATOM 642 N N . ILE A 1 89 ? 21.323 9.351 -13.094 1.00 94.69 89 ILE A N 1
ATOM 643 C CA . ILE A 1 89 ? 22.371 10.267 -13.570 1.00 94.69 89 ILE A CA 1
ATOM 644 C C . ILE A 1 89 ? 23.207 9.575 -14.664 1.00 94.69 89 ILE A C 1
ATOM 646 O O . ILE A 1 89 ? 23.383 8.360 -14.608 1.00 94.69 89 ILE A O 1
ATOM 650 N N . GLU A 1 90 ? 23.732 10.344 -15.626 1.00 90.31 90 GLU A N 1
ATOM 651 C CA . GLU A 1 90 ? 24.698 9.870 -16.640 1.00 90.31 90 GLU A CA 1
ATOM 652 C C . GLU A 1 90 ? 24.196 8.677 -17.480 1.00 90.31 90 GLU A C 1
ATOM 654 O O . GLU A 1 90 ? 24.884 7.670 -17.630 1.00 90.31 90 GLU A O 1
ATOM 659 N N . ASP A 1 91 ? 22.976 8.765 -18.025 1.00 93.62 91 ASP A N 1
ATOM 660 C CA . ASP A 1 91 ? 22.388 7.724 -18.892 1.00 93.62 91 ASP A CA 1
ATOM 661 C C . ASP A 1 91 ? 22.213 6.351 -18.206 1.00 93.62 91 ASP A C 1
ATOM 663 O O . ASP A 1 91 ? 21.958 5.333 -18.858 1.00 93.62 91 ASP A O 1
ATOM 667 N N . ASN A 1 92 ? 22.299 6.313 -16.870 1.00 95.25 92 ASN A N 1
ATOM 668 C CA . ASN A 1 92 ? 22.168 5.087 -16.098 1.00 95.25 92 ASN A CA 1
ATOM 669 C C . ASN A 1 92 ? 20.720 4.574 -16.081 1.00 95.25 92 ASN A C 1
ATOM 671 O O . ASN A 1 92 ? 19.777 5.297 -15.747 1.00 95.25 92 ASN A O 1
ATOM 675 N N . TRP A 1 93 ? 20.556 3.284 -16.379 1.00 97.25 93 TRP A N 1
ATOM 676 C CA . TRP A 1 93 ? 19.262 2.613 -16.333 1.00 97.25 93 TRP A CA 1
ATOM 677 C C . TRP A 1 93 ? 18.826 2.327 -14.893 1.00 97.25 93 TRP A C 1
ATOM 679 O O . TRP A 1 93 ? 19.505 1.638 -14.130 1.00 97.25 93 TRP A O 1
ATOM 689 N N . VAL A 1 94 ? 17.633 2.801 -14.553 1.00 97.75 94 VAL A N 1
ATOM 690 C CA . VAL A 1 94 ? 16.888 2.443 -13.347 1.00 97.75 94 VAL A CA 1
ATOM 691 C C . VAL A 1 94 ? 15.796 1.454 -13.720 1.00 97.75 94 VAL A C 1
ATOM 693 O O . VAL A 1 94 ? 15.009 1.700 -14.631 1.00 97.75 94 VAL A O 1
ATOM 696 N N . TYR A 1 95 ? 15.720 0.349 -12.987 1.00 97.44 95 TYR A N 1
ATOM 697 C CA . TYR A 1 95 ? 14.724 -0.693 -13.207 1.00 97.44 95 TYR A CA 1
ATOM 698 C C . TYR A 1 95 ? 13.533 -0.494 -12.270 1.00 97.44 95 TYR A C 1
ATOM 700 O O . TYR A 1 95 ? 13.699 -0.447 -11.051 1.00 97.44 95 TYR A O 1
ATOM 708 N N . LEU A 1 96 ? 12.343 -0.364 -12.856 1.00 96.75 96 LEU A N 1
ATOM 709 C CA . LEU A 1 96 ? 11.061 -0.420 -12.173 1.00 96.75 96 LEU A CA 1
ATOM 710 C C . LEU A 1 96 ? 10.634 -1.884 -12.071 1.00 96.75 96 LEU A C 1
ATOM 712 O O . LEU A 1 96 ? 10.347 -2.535 -13.079 1.00 96.75 96 LEU A O 1
ATOM 716 N N . ASP A 1 97 ? 10.631 -2.402 -10.849 1.00 96.00 97 ASP A N 1
ATOM 717 C CA . ASP A 1 97 ? 10.330 -3.801 -10.574 1.00 96.00 97 ASP A CA 1
ATOM 718 C C . ASP A 1 97 ? 8.825 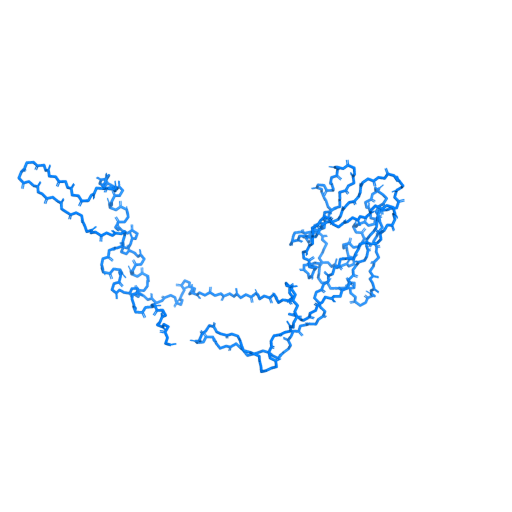-4.033 -10.449 1.00 96.00 97 ASP A C 1
ATOM 720 O O . ASP A 1 97 ? 8.099 -3.186 -9.940 1.00 96.00 97 ASP A O 1
ATOM 724 N N . MET A 1 98 ? 8.377 -5.229 -10.809 1.00 93.00 98 MET A N 1
ATOM 725 C CA . MET A 1 98 ? 7.082 -5.784 -10.417 1.00 93.00 98 MET A CA 1
ATOM 726 C C . MET A 1 98 ? 7.289 -7.110 -9.670 1.00 93.00 98 MET A C 1
ATOM 728 O O . MET A 1 98 ? 8.365 -7.721 -9.770 1.00 93.00 98 MET A O 1
ATOM 732 N N . PRO A 1 99 ? 6.281 -7.615 -8.944 1.00 90.38 99 PRO A N 1
ATOM 733 C CA . PRO A 1 99 ? 6.329 -8.968 -8.421 1.00 90.38 99 PRO A CA 1
ATOM 734 C C . PRO A 1 99 ? 6.500 -10.002 -9.547 1.00 90.38 99 PRO A C 1
ATOM 736 O O . PRO A 1 99 ? 5.913 -9.880 -10.620 1.00 90.38 99 PRO A O 1
ATOM 739 N N . ASN A 1 100 ? 7.331 -11.026 -9.327 1.00 85.12 100 ASN A N 1
ATOM 740 C CA . ASN A 1 100 ? 7.643 -11.995 -10.385 1.00 85.12 100 ASN A CA 1
ATOM 741 C C . ASN A 1 100 ? 6.475 -12.953 -10.663 1.00 85.12 100 ASN A C 1
ATOM 743 O O . ASN A 1 100 ? 5.949 -13.000 -11.774 1.00 85.12 100 ASN A O 1
ATOM 747 N N . ARG A 1 101 ? 6.062 -13.712 -9.644 1.00 77.25 101 ARG A N 1
ATOM 748 C CA . ARG A 1 101 ? 4.971 -14.687 -9.751 1.00 77.25 101 ARG A CA 1
ATOM 749 C C . ARG A 1 101 ? 4.080 -14.624 -8.522 1.00 77.25 101 ARG A C 1
ATOM 751 O O . ARG A 1 101 ? 4.588 -14.512 -7.400 1.00 77.25 101 ARG A O 1
ATOM 758 N N . ALA A 1 102 ? 2.766 -14.722 -8.714 1.00 69.75 102 ALA A N 1
ATOM 759 C CA . ALA A 1 102 ? 1.845 -14.992 -7.618 1.00 69.75 102 ALA A CA 1
ATOM 760 C C . ALA A 1 102 ? 2.280 -16.271 -6.875 1.00 69.75 102 ALA A C 1
ATOM 762 O O . ALA A 1 102 ? 2.846 -17.192 -7.467 1.00 69.75 102 ALA A O 1
ATOM 763 N N . ILE A 1 103 ? 2.118 -16.277 -5.550 1.00 68.31 103 ILE A N 1
ATOM 764 C CA . ILE A 1 103 ? 2.348 -17.500 -4.776 1.00 68.31 103 ILE A CA 1
ATOM 765 C C . ILE A 1 103 ? 1.035 -18.257 -4.848 1.00 68.31 103 ILE A C 1
ATOM 767 O O . ILE A 1 103 ? 0.056 -17.777 -4.287 1.00 68.31 103 ILE A O 1
ATOM 771 N N . ASP A 1 104 ? 1.020 -19.386 -5.544 1.00 64.88 104 ASP A N 1
ATOM 772 C CA . ASP A 1 104 ? -0.223 -20.126 -5.787 1.00 64.88 104 ASP A CA 1
ATOM 773 C C . ASP A 1 104 ? -0.601 -21.043 -4.605 1.00 64.88 104 ASP A C 1
ATOM 775 O O . ASP A 1 104 ? -1.762 -21.403 -4.449 1.00 64.88 104 ASP A O 1
ATOM 779 N N . ASP A 1 105 ? 0.356 -21.351 -3.717 1.00 79.44 105 ASP A N 1
ATOM 780 C CA . ASP A 1 105 ? 0.207 -22.409 -2.708 1.00 79.44 105 ASP A CA 1
ATOM 781 C C . ASP A 1 105 ? 0.266 -21.865 -1.269 1.00 79.44 105 ASP A C 1
ATOM 783 O O . ASP A 1 105 ? 1.237 -22.092 -0.537 1.00 79.44 105 ASP A O 1
ATOM 787 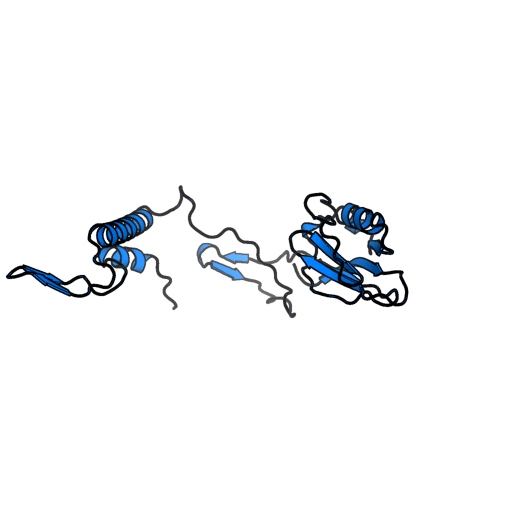N N . PHE A 1 106 ? -0.751 -21.114 -0.852 1.00 86.19 106 PHE A N 1
ATOM 788 C CA . PHE A 1 106 ? -0.963 -20.783 0.560 1.00 86.19 106 PHE A CA 1
ATOM 789 C C . PHE A 1 106 ? -2.383 -21.139 0.990 1.00 86.19 106 PHE A C 1
ATOM 791 O O . PHE A 1 106 ? -3.334 -21.047 0.219 1.00 86.19 106 PHE A O 1
ATOM 798 N N . GLU A 1 107 ? -2.522 -21.525 2.251 1.00 89.38 107 GLU A N 1
ATOM 799 C CA . GLU A 1 107 ? -3.809 -21.777 2.882 1.00 89.38 107 GLU A CA 1
ATOM 800 C C . GLU A 1 107 ? -4.143 -20.611 3.806 1.00 89.38 107 GLU A C 1
ATOM 802 O O . GLU A 1 107 ? -3.334 -20.202 4.642 1.00 89.38 107 GLU A O 1
ATOM 807 N N . VAL A 1 108 ? -5.350 -20.071 3.668 1.00 88.44 108 VAL A N 1
ATOM 808 C CA . VAL A 1 108 ? -5.883 -19.088 4.612 1.00 88.44 108 VAL A CA 1
ATOM 809 C C . VAL A 1 108 ? -6.765 -19.829 5.601 1.00 88.44 108 VAL A C 1
ATOM 811 O O . VAL A 1 108 ? -7.721 -20.499 5.215 1.00 88.44 108 VAL A O 1
ATOM 814 N N . PHE A 1 109 ? -6.469 -19.679 6.889 1.00 89.69 109 PHE A N 1
ATOM 815 C CA . PHE A 1 109 ? -7.302 -20.174 7.977 1.00 89.69 109 PHE A CA 1
ATOM 816 C C . PHE A 1 109 ? -8.129 -19.011 8.546 1.00 89.69 109 PHE A C 1
ATOM 818 O O . PHE A 1 109 ? -7.736 -18.420 9.559 1.00 89.69 109 PHE A O 1
ATOM 825 N N . PRO A 1 110 ? -9.291 -18.669 7.949 1.00 83.44 110 PRO A N 1
ATOM 826 C CA . PRO A 1 110 ? -10.057 -17.474 8.319 1.00 83.44 110 PRO A CA 1
ATOM 827 C C . PRO A 1 110 ? -10.517 -17.496 9.780 1.00 83.44 110 PRO A C 1
ATOM 829 O O . PRO A 1 110 ? -10.550 -16.466 10.442 1.00 83.44 110 PRO A O 1
ATOM 832 N N . ASN A 1 111 ? -10.784 -18.685 10.327 1.00 84.44 111 ASN A N 1
ATOM 833 C CA . ASN A 1 111 ? -11.202 -18.851 11.721 1.00 84.44 111 ASN A CA 1
ATOM 834 C C . ASN A 1 111 ? -10.072 -18.611 12.735 1.00 84.44 111 ASN A C 1
ATOM 836 O O . ASN A 1 111 ? -10.340 -18.437 13.921 1.00 84.44 111 ASN A O 1
ATOM 840 N N . ARG A 1 112 ? -8.812 -18.633 12.288 1.00 82.75 112 ARG A N 1
ATOM 841 C CA . ARG A 1 112 ? -7.625 -18.433 13.132 1.00 82.75 112 ARG A CA 1
ATOM 842 C C . ARG A 1 112 ? -6.938 -17.092 12.870 1.00 82.75 112 ARG A C 1
ATOM 844 O O . ARG A 1 112 ? -6.140 -16.652 13.696 1.00 82.75 112 ARG A O 1
ATOM 851 N N . GLY A 1 113 ? -7.261 -16.440 11.749 1.00 83.69 113 GLY A N 1
ATOM 852 C CA . GLY A 1 113 ? -6.549 -15.252 11.279 1.00 83.69 113 GLY A CA 1
ATOM 853 C C . GLY A 1 113 ? -5.092 -15.575 10.950 1.00 83.69 113 GLY A C 1
ATOM 854 O O . GLY A 1 113 ? -4.194 -14.822 11.319 1.00 83.69 113 GLY A O 1
ATOM 855 N N . GLU A 1 114 ? -4.855 -16.738 10.345 1.00 88.12 114 GLU A N 1
ATOM 856 C CA . GLU A 1 114 ? -3.523 -17.239 10.014 1.00 88.12 114 GLU A CA 1
ATOM 857 C C . GLU A 1 114 ? -3.436 -17.529 8.516 1.00 88.12 114 GLU A C 1
ATOM 859 O O . GLU A 1 114 ? -4.394 -18.016 7.912 1.00 88.12 114 GLU A O 1
ATOM 864 N N . ILE A 1 115 ? -2.269 -17.260 7.934 1.00 89.38 115 ILE A N 1
ATOM 865 C CA . ILE A 1 115 ? -1.920 -17.690 6.583 1.00 89.38 115 ILE A CA 1
ATOM 866 C C . ILE A 1 115 ? -0.784 -18.694 6.718 1.00 89.38 115 ILE A C 1
ATOM 868 O O . ILE A 1 115 ? 0.238 -18.409 7.347 1.00 89.38 115 ILE A O 1
ATOM 872 N N . TYR A 1 116 ? -0.979 -19.874 6.150 1.00 90.62 116 TYR A N 1
ATOM 873 C CA . TYR A 1 116 ? -0.050 -20.983 6.242 1.00 90.62 116 TYR A CA 1
ATOM 874 C C . TYR A 1 116 ? 0.511 -21.338 4.877 1.00 90.62 116 TYR A C 1
ATOM 876 O O . TYR A 1 116 ? -0.191 -21.361 3.868 1.00 90.62 116 TYR A O 1
ATOM 884 N N . ARG A 1 117 ? 1.796 -21.675 4.874 1.00 87.94 117 ARG A N 1
ATOM 885 C CA . ARG A 1 117 ? 2.472 -22.236 3.716 1.00 87.94 117 ARG A CA 1
ATOM 886 C C . ARG A 1 117 ? 3.397 -23.348 4.181 1.00 87.94 117 ARG A C 1
ATOM 888 O O . ARG A 1 117 ? 4.316 -23.100 4.958 1.00 87.94 117 ARG A O 1
ATOM 895 N N . TYR A 1 118 ? 3.171 -24.558 3.672 1.00 89.50 118 TYR A N 1
ATOM 896 C CA . TYR A 1 118 ? 3.956 -25.739 4.044 1.00 89.50 118 TYR A CA 1
ATOM 897 C C . TYR A 1 118 ? 5.455 -25.558 3.765 1.00 89.50 118 TYR A C 1
ATOM 899 O O . TYR A 1 118 ? 6.292 -25.870 4.605 1.00 89.50 118 TYR A O 1
ATOM 907 N N . ALA A 1 119 ? 5.798 -24.971 2.615 1.00 87.00 119 ALA A N 1
ATOM 908 C CA . ALA A 1 119 ? 7.179 -24.728 2.195 1.00 87.00 119 ALA A CA 1
ATOM 909 C C . ALA A 1 119 ? 7.819 -23.464 2.818 1.00 87.00 119 ALA A C 1
ATOM 911 O O . ALA A 1 119 ? 8.817 -22.967 2.298 1.00 87.00 119 ALA A O 1
ATOM 912 N N . GLY A 1 120 ? 7.228 -22.903 3.880 1.00 87.31 120 GLY A N 1
ATOM 913 C CA . GLY A 1 120 ? 7.672 -21.650 4.498 1.00 87.31 120 GLY A CA 1
ATOM 914 C C . GLY A 1 120 ? 7.382 -20.419 3.637 1.00 87.31 120 GLY A C 1
ATOM 915 O O . GLY A 1 120 ? 6.738 -20.513 2.597 1.00 87.31 120 GLY A O 1
ATOM 916 N N . TRP A 1 121 ? 7.843 -19.244 4.052 1.00 86.12 121 TRP A N 1
ATOM 917 C CA . TRP A 1 121 ? 7.765 -18.029 3.236 1.00 86.12 121 TRP A CA 1
ATOM 918 C C . TRP A 1 121 ? 9.070 -17.831 2.463 1.00 86.12 121 TRP A C 1
ATOM 920 O O . TRP A 1 121 ? 10.126 -18.209 2.970 1.00 86.12 121 TRP A O 1
ATOM 930 N N . PRO A 1 122 ? 9.030 -17.274 1.241 1.00 82.00 122 PRO A N 1
ATOM 931 C CA . PRO A 1 122 ? 10.251 -17.016 0.492 1.00 82.00 122 PRO A CA 1
ATOM 932 C C . PRO A 1 122 ? 11.171 -16.068 1.264 1.00 82.00 122 PRO A C 1
ATOM 934 O O . PRO A 1 122 ? 10.732 -15.028 1.760 1.00 82.00 122 PRO A O 1
ATOM 937 N N . GLU A 1 123 ? 12.457 -16.398 1.314 1.00 82.06 123 GLU A N 1
ATOM 938 C CA . GLU A 1 123 ? 13.468 -15.529 1.909 1.00 82.06 123 GLU A CA 1
ATOM 939 C C . GLU A 1 123 ? 13.591 -14.214 1.123 1.00 82.06 123 GLU A C 1
ATOM 941 O O . GLU A 1 123 ? 13.451 -14.175 -0.104 1.00 82.06 123 GLU A O 1
ATOM 946 N N . GLY A 1 124 ? 13.825 -13.112 1.836 1.00 79.31 124 GLY A N 1
ATOM 947 C CA . GLY A 1 124 ? 14.021 -11.792 1.242 1.00 79.31 124 GLY A CA 1
ATOM 948 C C . GLY A 1 124 ? 13.453 -10.652 2.082 1.00 79.31 124 GLY A C 1
ATOM 949 O O . GLY A 1 124 ? 12.697 -10.852 3.028 1.00 79.31 124 GLY A O 1
ATOM 950 N N . ASN A 1 125 ? 13.822 -9.427 1.709 1.00 78.88 125 ASN A N 1
ATOM 951 C CA . ASN A 1 125 ? 13.352 -8.209 2.364 1.00 78.88 125 ASN A CA 1
ATOM 952 C C . ASN A 1 125 ? 12.224 -7.576 1.542 1.00 78.88 125 ASN A C 1
ATOM 954 O O . ASN A 1 125 ? 12.399 -7.340 0.346 1.00 78.88 125 ASN A O 1
ATOM 958 N N . ARG A 1 126 ? 11.092 -7.248 2.185 1.00 74.00 126 ARG A N 1
ATOM 959 C CA . ARG A 1 126 ? 9.936 -6.568 1.552 1.00 74.00 126 ARG A CA 1
ATOM 960 C C . ARG A 1 126 ? 9.463 -7.260 0.258 1.00 74.00 126 ARG A C 1
ATOM 962 O O . ARG A 1 126 ? 9.213 -6.609 -0.759 1.00 74.00 126 ARG A O 1
ATOM 969 N N . ASN A 1 127 ? 9.415 -8.591 0.295 1.00 73.50 127 ASN A N 1
ATOM 970 C CA . ASN A 1 127 ? 9.058 -9.472 -0.821 1.00 73.50 127 ASN A CA 1
ATOM 971 C C . ASN A 1 127 ? 7.663 -10.111 -0.669 1.00 73.50 127 ASN A C 1
ATOM 973 O O . ASN A 1 127 ? 7.201 -10.752 -1.608 1.00 73.50 127 ASN A O 1
ATOM 977 N N . ILE A 1 128 ? 7.001 -9.945 0.480 1.00 79.81 128 ILE A N 1
ATOM 978 C CA . ILE A 1 128 ? 5.653 -10.454 0.751 1.00 79.81 128 ILE A CA 1
ATOM 979 C C . ILE A 1 128 ? 4.706 -9.260 0.848 1.00 79.81 128 ILE A C 1
ATOM 981 O O . ILE A 1 128 ? 4.889 -8.382 1.688 1.00 79.81 128 ILE A O 1
ATOM 985 N N . PHE A 1 129 ? 3.693 -9.261 -0.010 1.00 76.88 129 PHE A N 1
ATOM 986 C CA . PHE A 1 129 ? 2.606 -8.289 -0.024 1.00 76.88 129 PHE A CA 1
ATOM 987 C C . PHE A 1 129 ? 1.314 -9.051 0.262 1.00 76.88 129 PHE A C 1
ATOM 989 O O . PHE A 1 129 ? 1.059 -10.072 -0.382 1.00 76.88 129 PHE A O 1
ATOM 996 N N . ILE A 1 130 ? 0.555 -8.591 1.256 1.00 81.06 130 ILE A N 1
ATOM 997 C CA . ILE A 1 130 ? -0.720 -9.183 1.667 1.00 81.06 130 ILE A CA 1
ATOM 998 C C . ILE A 1 130 ? -1.773 -8.092 1.525 1.00 81.06 130 ILE A C 1
ATOM 1000 O O . ILE A 1 130 ? -1.688 -7.063 2.193 1.00 81.06 130 ILE A O 1
ATOM 1004 N N . GLU A 1 131 ? -2.747 -8.332 0.657 1.00 79.81 131 GLU A N 1
ATOM 1005 C CA . GLU A 1 131 ? -3.965 -7.538 0.562 1.00 79.81 131 GLU A CA 1
ATOM 1006 C C . GLU A 1 131 ? -5.098 -8.362 1.177 1.00 79.81 131 GLU A C 1
ATOM 1008 O O . GLU A 1 131 ? -5.329 -9.502 0.773 1.00 79.81 131 GLU A O 1
ATOM 1013 N N . ASP A 1 132 ? -5.752 -7.820 2.204 1.00 83.31 132 ASP A N 1
ATOM 1014 C CA . ASP A 1 132 ? -6.820 -8.501 2.936 1.00 83.31 132 ASP A CA 1
ATOM 1015 C C . ASP A 1 132 ? -7.951 -7.526 3.278 1.00 83.31 132 ASP A C 1
ATOM 1017 O O . ASP A 1 132 ? -7.722 -6.351 3.572 1.00 83.31 132 ASP A O 1
ATOM 1021 N N . THR A 1 133 ? -9.184 -8.032 3.264 1.00 85.25 133 THR A N 1
ATOM 1022 C CA . THR A 1 133 ? -10.380 -7.311 3.713 1.00 85.25 133 THR A CA 1
ATOM 1023 C C . THR A 1 133 ? -10.858 -7.929 5.024 1.00 85.25 133 THR A C 1
ATOM 1025 O O . THR A 1 133 ? -11.717 -8.811 5.043 1.00 85.25 133 THR A O 1
ATOM 1028 N N . ALA A 1 134 ? -10.298 -7.456 6.139 1.00 84.19 134 ALA A N 1
ATOM 1029 C CA . ALA A 1 134 ? -10.626 -7.947 7.473 1.00 84.19 134 ALA A CA 1
ATOM 1030 C C . ALA A 1 134 ? -11.764 -7.160 8.149 1.00 84.19 134 ALA A C 1
ATOM 1032 O O . ALA A 1 134 ? -11.962 -5.967 7.919 1.00 84.19 134 ALA A O 1
ATOM 1033 N N . GLY A 1 135 ? -12.451 -7.820 9.085 1.00 87.31 135 GLY A N 1
ATOM 1034 C CA . GLY A 1 135 ? -13.405 -7.195 10.003 1.00 87.31 135 GLY A CA 1
ATOM 1035 C C . GLY A 1 135 ? -14.867 -7.559 9.750 1.00 87.31 135 GLY A C 1
ATOM 1036 O O . GLY A 1 135 ? -15.222 -8.277 8.818 1.00 87.31 135 GLY A O 1
ATOM 1037 N N . TYR A 1 136 ? -15.739 -7.077 10.637 1.00 90.19 136 TYR A N 1
ATOM 1038 C CA . TYR A 1 136 ? -17.180 -7.229 10.465 1.00 90.19 136 TYR A CA 1
ATOM 1039 C C . TYR A 1 136 ? -17.717 -6.153 9.522 1.00 90.19 136 TYR A C 1
ATOM 1041 O O . TYR A 1 136 ? -17.425 -4.970 9.685 1.00 90.19 136 TYR A O 1
ATOM 1049 N N . SER A 1 137 ? -18.578 -6.558 8.595 1.00 92.00 137 SER A N 1
ATOM 1050 C CA . SER A 1 137 ? -19.403 -5.630 7.826 1.00 92.00 137 SER A CA 1
ATOM 1051 C C . SER A 1 137 ? -20.536 -5.063 8.690 1.00 92.00 137 SER A C 1
ATOM 1053 O O . SER A 1 137 ? -20.811 -5.545 9.796 1.00 92.00 137 SER A O 1
ATOM 1055 N N . SER A 1 138 ? -21.258 -4.074 8.161 1.00 87.88 138 SER A N 1
ATOM 1056 C CA . SER A 1 138 ? -22.452 -3.518 8.809 1.00 87.88 138 SER A CA 1
ATOM 1057 C C . SER A 1 138 ? -23.535 -4.571 9.083 1.00 87.88 138 SER A C 1
ATOM 1059 O O . SER A 1 138 ? -24.266 -4.450 10.066 1.00 87.88 138 SER A O 1
ATOM 1061 N N . THR A 1 139 ? -23.621 -5.620 8.259 1.00 93.50 139 THR A N 1
ATOM 1062 C CA . THR A 1 139 ? -24.616 -6.694 8.395 1.00 93.50 139 THR A CA 1
ATOM 1063 C C . THR A 1 139 ? -24.106 -7.886 9.201 1.00 93.50 139 THR A C 1
ATOM 1065 O O . THR A 1 139 ? -24.909 -8.578 9.825 1.00 93.50 139 THR A O 1
ATOM 1068 N N . THR A 1 140 ? -22.790 -8.121 9.238 1.00 94.00 140 THR A N 1
ATOM 1069 C CA . THR A 1 140 ? -22.192 -9.275 9.936 1.00 94.00 140 THR A CA 1
ATOM 1070 C C . THR A 1 140 ? -21.727 -8.968 11.358 1.00 94.00 140 THR A C 1
ATOM 1072 O O . THR A 1 140 ? -21.387 -9.892 12.094 1.00 94.00 140 THR A O 1
ATOM 1075 N N . MET A 1 141 ? -21.738 -7.701 11.789 1.00 94.81 141 MET A N 1
ATOM 1076 C CA . MET A 1 141 ? -21.316 -7.321 13.139 1.00 94.81 141 MET A CA 1
ATOM 1077 C C . MET A 1 141 ? -22.255 -7.886 14.222 1.00 94.81 141 MET A C 1
ATOM 1079 O O . MET A 1 141 ? -23.439 -7.536 14.243 1.00 94.81 141 MET A O 1
ATOM 1083 N N . PRO A 1 142 ? -21.752 -8.682 15.188 1.00 96.75 142 PRO A N 1
ATOM 1084 C CA . PRO A 1 142 ? -22.553 -9.215 16.285 1.00 96.75 142 PRO A CA 1
ATOM 1085 C C . PRO A 1 142 ? -23.288 -8.122 17.071 1.00 96.75 142 PRO A C 1
ATOM 1087 O O . PRO A 1 142 ? -22.691 -7.120 17.469 1.00 96.75 142 PRO A O 1
ATOM 1090 N N . LYS A 1 143 ? -24.572 -8.345 17.387 1.00 97.06 143 LYS A N 1
ATOM 1091 C CA . LYS A 1 143 ? -25.410 -7.381 18.135 1.00 97.06 143 LYS A CA 1
ATOM 1092 C C . LYS A 1 143 ? -24.787 -6.942 19.465 1.00 97.06 143 LYS A C 1
ATOM 1094 O O . LYS A 1 143 ? -24.915 -5.783 19.845 1.00 97.06 143 LYS A O 1
ATOM 1099 N N . ASN A 1 144 ? -24.083 -7.846 20.147 1.00 97.12 144 ASN A N 1
ATOM 1100 C CA . ASN A 1 144 ? -23.390 -7.531 21.395 1.00 97.12 144 ASN A CA 1
ATOM 1101 C C . ASN A 1 144 ? -22.253 -6.522 21.176 1.00 97.12 144 ASN A C 1
ATOM 1103 O O . ASN A 1 144 ? -22.147 -5.567 21.938 1.00 97.12 144 ASN A O 1
ATOM 1107 N N . LEU A 1 145 ? -21.451 -6.671 20.115 1.00 96.12 145 LEU A N 1
ATOM 1108 C CA . LEU A 1 145 ? -20.413 -5.690 19.777 1.00 96.12 145 LEU A CA 1
ATOM 1109 C C . LEU A 1 145 ? -21.023 -4.334 19.420 1.00 96.12 145 LEU A C 1
ATOM 1111 O O . LEU A 1 145 ? -20.559 -3.311 19.918 1.00 96.12 145 LEU A O 1
ATOM 1115 N N . GLN A 1 146 ? -22.114 -4.320 18.648 1.00 96.06 146 GLN A N 1
ATOM 1116 C CA . GLN A 1 146 ? -22.842 -3.080 18.357 1.00 96.06 146 GLN A CA 1
ATOM 1117 C C . GLN A 1 146 ? -23.335 -2.395 19.642 1.00 96.06 146 GLN A C 1
ATOM 1119 O O . GLN A 1 146 ? -23.257 -1.174 19.772 1.00 96.06 146 GLN A O 1
ATOM 1124 N N . LEU A 1 147 ? -23.837 -3.174 20.606 1.00 97.00 147 LEU A N 1
ATOM 1125 C CA . LEU A 1 147 ? -24.274 -2.665 21.904 1.00 97.00 147 LEU A CA 1
ATOM 1126 C C . LEU A 1 147 ? -23.104 -2.102 22.719 1.00 97.00 147 LEU A C 1
ATOM 1128 O O . LEU A 1 147 ? -23.234 -1.011 23.266 1.00 97.00 147 LEU A O 1
ATOM 1132 N N . ALA A 1 148 ? -21.965 -2.797 2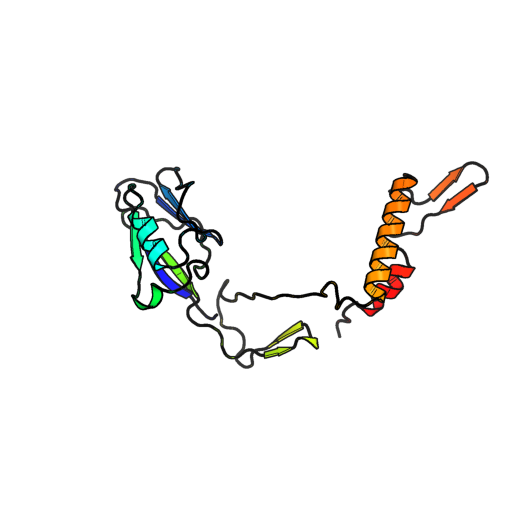2.764 1.00 96.81 148 ALA A N 1
ATOM 1133 C CA . ALA A 1 148 ? -20.770 -2.316 23.455 1.00 96.81 148 ALA A CA 1
ATOM 1134 C C . ALA A 1 148 ? -20.314 -0.956 22.902 1.00 96.81 148 ALA A C 1
ATOM 1136 O O . ALA A 1 148 ? -20.087 -0.028 23.676 1.00 96.81 148 ALA A O 1
ATOM 1137 N N . VAL A 1 149 ? -20.281 -0.802 21.572 1.00 95.50 149 VAL A N 1
ATOM 1138 C CA . VAL A 1 149 ? -19.972 0.482 20.923 1.00 95.50 149 VAL A CA 1
ATOM 1139 C C . VAL A 1 149 ? -20.985 1.554 21.329 1.00 95.50 149 VAL A C 1
ATOM 1141 O O . VAL A 1 149 ? -20.582 2.632 21.753 1.00 95.50 149 VAL A O 1
ATOM 1144 N N . LYS A 1 150 ? -22.292 1.258 21.300 1.00 97.06 150 LYS A N 1
ATOM 1145 C CA . LYS A 1 150 ? -23.335 2.209 21.731 1.00 97.06 150 LYS A CA 1
ATOM 1146 C C . LYS A 1 150 ? -23.172 2.650 23.188 1.00 97.06 150 LYS A C 1
ATOM 1148 O O . LYS A 1 150 ? -23.359 3.830 23.474 1.00 97.06 150 LYS A O 1
ATOM 1153 N N . ILE A 1 151 ? -22.827 1.734 24.095 1.00 96.88 151 ILE A N 1
ATOM 1154 C CA . ILE A 1 151 ? -22.573 2.042 25.512 1.00 96.88 151 ILE A CA 1
ATOM 1155 C C . ILE A 1 151 ? -21.384 2.999 25.635 1.00 96.88 151 ILE A C 1
ATOM 1157 O O . ILE A 1 151 ? -21.501 4.030 26.294 1.00 96.88 151 ILE A O 1
ATOM 1161 N N . ILE A 1 152 ? -20.276 2.701 24.951 1.00 95.81 152 ILE A N 1
ATOM 1162 C CA . ILE A 1 152 ? -19.072 3.542 24.953 1.00 95.81 152 ILE A CA 1
ATOM 1163 C C . ILE A 1 152 ? -19.387 4.931 24.390 1.00 95.81 152 ILE A C 1
ATOM 1165 O O . ILE A 1 152 ? -19.106 5.937 25.038 1.00 95.81 152 ILE A O 1
ATOM 1169 N N . THR A 1 153 ? -20.027 5.007 23.221 1.00 96.50 153 THR A N 1
ATOM 1170 C CA . THR A 1 153 ? -20.397 6.282 22.593 1.00 96.50 153 THR A CA 1
ATOM 1171 C C . THR A 1 153 ? -21.324 7.099 23.489 1.00 96.50 153 THR A C 1
ATOM 1173 O O . THR A 1 153 ? -21.114 8.302 23.646 1.00 96.50 153 THR A O 1
ATOM 1176 N N . LYS A 1 154 ? -22.320 6.463 24.119 1.00 96.12 154 LYS A N 1
ATOM 1177 C CA . LYS A 1 154 ? -23.223 7.130 25.064 1.00 96.12 154 LYS A CA 1
ATOM 1178 C C . LYS A 1 154 ? -22.462 7.676 26.273 1.00 96.12 154 LYS A C 1
ATOM 1180 O O . LYS A 1 154 ? -22.685 8.827 26.635 1.00 96.12 154 LYS A O 1
ATOM 1185 N N . ALA A 1 155 ? -21.560 6.892 26.860 1.00 93.06 155 ALA A N 1
ATOM 1186 C CA . ALA A 1 155 ? -20.772 7.312 28.016 1.00 93.06 155 ALA A CA 1
ATOM 1187 C C . ALA A 1 155 ? -19.853 8.500 27.686 1.00 93.06 155 ALA A C 1
ATOM 1189 O O . ALA A 1 155 ? -19.819 9.476 28.431 1.00 93.06 155 ALA A O 1
ATOM 1190 N N . ILE A 1 156 ? -19.167 8.465 26.538 1.00 91.62 156 ILE A N 1
ATOM 1191 C CA . ILE A 1 156 ? -18.337 9.579 26.046 1.00 91.62 156 ILE A CA 1
ATOM 1192 C C . ILE A 1 156 ? -19.192 10.833 25.828 1.00 91.62 156 ILE A C 1
ATOM 1194 O O . ILE A 1 156 ? -18.810 11.930 26.237 1.00 91.62 156 ILE A O 1
ATOM 1198 N N . TYR A 1 157 ? -20.364 10.680 25.208 1.00 94.62 157 TYR A N 1
ATOM 1199 C CA . TYR A 1 157 ? -21.286 11.788 24.976 1.00 94.62 157 TYR A CA 1
ATOM 1200 C C . TYR A 1 157 ? -21.781 12.414 26.288 1.00 94.62 157 TYR A C 1
ATOM 1202 O O . TYR A 1 157 ? -21.787 13.637 26.414 1.00 94.62 157 TYR A O 1
ATOM 1210 N N . GLN A 1 158 ? -22.148 11.594 27.278 1.00 92.44 158 GLN A N 1
ATOM 1211 C CA . GLN A 1 158 ? -22.572 12.062 28.602 1.00 92.44 158 GLN A CA 1
ATOM 1212 C C . GLN A 1 158 ? -21.442 12.797 29.327 1.00 92.44 158 GLN A C 1
ATOM 1214 O O . GLN A 1 158 ? -21.645 13.938 29.736 1.00 92.44 158 GLN A O 1
ATOM 1219 N N . LYS A 1 159 ? -20.231 12.219 29.364 1.00 89.25 159 LYS A N 1
ATOM 1220 C CA . LYS A 1 159 ? -19.047 12.879 29.940 1.00 89.25 159 LYS A CA 1
ATOM 1221 C C . LYS A 1 159 ? -18.784 14.250 29.311 1.00 89.25 159 LYS A C 1
ATOM 1223 O O . LYS A 1 159 ? -18.407 15.184 30.011 1.00 89.25 159 LYS A O 1
ATOM 1228 N N . ARG A 1 160 ? -19.008 14.386 27.996 1.00 91.06 160 ARG A N 1
ATOM 1229 C CA . ARG A 1 160 ? -18.855 15.666 27.284 1.00 91.06 160 ARG A CA 1
ATOM 1230 C C . ARG A 1 160 ? -19.924 16.670 27.683 1.00 91.06 160 ARG A C 1
ATOM 1232 O O . ARG A 1 160 ? -19.605 17.825 27.919 1.00 91.06 160 ARG A O 1
ATOM 1239 N N . LYS A 1 161 ? -21.182 16.232 27.711 1.00 94.38 161 LYS A N 1
ATOM 1240 C CA . LYS A 1 161 ? -22.336 17.081 28.020 1.00 94.38 161 LYS A CA 1
ATOM 1241 C C . LYS A 1 161 ? -22.282 17.623 29.449 1.00 94.38 161 LYS A C 1
ATOM 1243 O O . LYS A 1 161 ? -22.743 18.730 29.691 1.00 94.38 161 LYS A O 1
ATOM 1248 N N . GLU A 1 162 ? -21.747 16.830 30.367 1.00 91.12 162 GLU A N 1
ATOM 1249 C CA . GLU A 1 162 ? -21.611 17.175 31.783 1.00 91.12 162 GLU A CA 1
ATOM 1250 C C . GLU A 1 162 ? -20.270 17.856 32.102 1.00 91.12 162 GLU A C 1
ATOM 1252 O O . GLU A 1 162 ? -20.036 18.215 33.248 1.00 91.12 162 GLU A O 1
ATOM 1257 N N . GLU A 1 163 ? -19.389 18.037 31.108 1.00 91.12 163 GLU A N 1
ATOM 1258 C CA . GLU A 1 163 ? -18.053 18.638 31.262 1.00 91.12 163 GLU A CA 1
ATOM 1259 C C . GLU A 1 163 ? -17.156 17.927 32.298 1.00 91.12 163 GLU A C 1
ATOM 1261 O O . GLU A 1 163 ? -16.228 18.507 32.854 1.00 91.12 163 GLU A O 1
ATOM 1266 N N . ILE A 1 164 ? -17.378 16.628 32.519 1.00 88.06 164 ILE A N 1
ATOM 1267 C CA . ILE A 1 164 ? -16.675 15.826 33.538 1.00 88.06 164 ILE A CA 1
ATOM 1268 C C . ILE A 1 164 ? -15.443 15.075 33.005 1.00 88.06 164 ILE A C 1
ATOM 1270 O O . ILE A 1 164 ? -14.957 14.128 33.630 1.00 88.06 164 ILE A O 1
ATOM 1274 N N . PHE A 1 165 ? -14.916 15.453 31.838 1.00 84.88 165 PHE A N 1
ATOM 1275 C CA . PHE A 1 165 ? -13.696 14.834 31.312 1.00 84.88 165 PHE A CA 1
ATOM 1276 C C . PHE A 1 165 ? -12.503 15.084 32.246 1.00 84.88 165 PHE A C 1
ATOM 1278 O O . PHE A 1 165 ? -12.185 16.220 32.575 1.00 84.88 165 PHE A O 1
ATOM 1285 N N . GLY A 1 166 ? -11.831 14.007 32.664 1.00 82.88 166 GLY A N 1
ATOM 1286 C CA . GLY A 1 166 ? -10.682 14.072 33.576 1.00 82.88 166 GLY A CA 1
ATOM 1287 C C . GLY A 1 166 ? -11.037 14.205 35.062 1.00 82.88 166 GLY A C 1
ATOM 1288 O O . GLY A 1 166 ? -10.139 14.148 35.901 1.00 82.88 166 GLY A O 1
ATOM 1289 N N . ILE A 1 167 ? -12.322 14.323 35.413 1.00 84.94 167 ILE A N 1
ATOM 1290 C CA . ILE A 1 167 ? -12.769 14.391 36.808 1.00 84.94 167 ILE A CA 1
ATOM 1291 C C . ILE A 1 167 ? -12.944 12.967 37.349 1.00 84.94 167 ILE A C 1
ATOM 1293 O O . ILE A 1 167 ? -13.819 12.228 36.900 1.00 84.94 167 ILE A O 1
ATOM 1297 N N . LYS A 1 168 ? -12.115 12.574 38.325 1.00 84.56 168 LYS A N 1
ATOM 1298 C CA . LYS A 1 168 ? -12.218 11.267 39.007 1.00 84.56 168 LYS A CA 1
ATOM 1299 C C . LYS A 1 168 ? -13.283 11.259 40.103 1.00 84.56 168 LYS A C 1
ATOM 1301 O O . LYS A 1 168 ? -14.035 10.302 40.255 1.00 84.56 168 LYS A O 1
ATOM 1306 N N . ASN A 1 169 ? -13.350 12.336 40.872 1.00 85.31 169 ASN A N 1
ATOM 1307 C CA . ASN A 1 169 ? -14.327 12.551 41.927 1.00 85.31 169 ASN A CA 1
ATOM 1308 C C . ASN A 1 169 ? -14.626 14.050 42.043 1.00 85.31 169 ASN A C 1
ATOM 1310 O O . ASN A 1 169 ? -13.742 14.882 41.847 1.00 85.31 169 ASN A O 1
ATOM 1314 N N . TYR A 1 170 ? -15.872 14.404 42.351 1.00 87.00 170 TYR A N 1
ATOM 1315 C CA . TYR A 1 170 ? -16.232 15.775 42.707 1.00 87.00 170 TYR A CA 1
ATOM 1316 C C . TYR A 1 170 ? -17.329 15.791 43.773 1.00 87.00 170 TYR A C 1
ATOM 1318 O O . TYR A 1 170 ? -18.197 14.919 43.822 1.00 87.00 170 TYR A O 1
ATOM 1326 N N . ARG A 1 171 ? -17.277 16.796 44.650 1.00 88.56 171 ARG A N 1
ATOM 1327 C CA . ARG A 1 171 ? -18.214 16.969 45.762 1.00 88.56 171 ARG A CA 1
ATOM 1328 C C . ARG A 1 171 ? -18.753 18.393 45.764 1.00 88.56 171 ARG A C 1
ATOM 1330 O O . ARG A 1 171 ? -17.972 19.340 45.745 1.00 88.56 171 ARG A O 1
ATOM 1337 N N . VAL A 1 172 ? -20.075 18.536 45.828 1.00 87.94 172 VAL A N 1
ATOM 1338 C CA . VAL A 1 172 ? -20.766 19.826 45.966 1.00 87.94 172 VAL A CA 1
ATOM 1339 C C . VAL A 1 172 ? -21.735 19.715 47.142 1.00 87.94 172 VAL A C 1
ATOM 1341 O O . VAL A 1 172 ? -22.762 19.045 47.055 1.00 87.94 172 VAL A O 1
ATOM 1344 N N . GLY A 1 173 ? -21.380 20.338 48.270 1.00 92.62 173 GLY A N 1
ATOM 1345 C CA . GLY A 1 173 ? -22.125 20.214 49.527 1.00 92.62 173 GLY A CA 1
ATOM 1346 C C . GLY A 1 173 ? -22.152 18.771 50.048 1.00 92.62 173 GLY A C 1
ATOM 1347 O O . GLY A 1 173 ? -21.103 18.140 50.234 1.00 92.62 173 GLY A O 1
ATOM 1348 N N . ASP A 1 174 ? -23.362 18.251 50.253 1.00 93.38 174 ASP A N 1
ATOM 1349 C CA . ASP A 1 174 ? -23.605 16.872 50.694 1.00 93.38 174 ASP A CA 1
ATOM 1350 C C . ASP A 1 174 ? -23.648 15.862 49.535 1.00 93.38 174 ASP A C 1
ATOM 1352 O O . ASP A 1 174 ? -23.679 14.654 49.767 1.00 93.38 174 ASP A O 1
ATOM 1356 N N . VAL A 1 175 ? -23.601 16.328 48.281 1.00 85.94 175 VAL A N 1
ATOM 1357 C CA . VAL A 1 175 ? -23.564 15.458 47.101 1.00 85.94 175 VAL A CA 1
ATOM 1358 C C . VAL A 1 175 ? -22.117 15.104 46.774 1.00 85.94 175 VAL A C 1
ATOM 1360 O O . VAL A 1 175 ? -21.294 15.983 46.515 1.00 85.94 175 VAL A O 1
ATOM 1363 N N . ASN A 1 176 ? -21.811 13.807 46.754 1.00 85.75 176 ASN A N 1
ATOM 1364 C CA . ASN A 1 176 ? -20.521 13.264 46.338 1.00 85.75 176 ASN A CA 1
ATOM 1365 C C . ASN A 1 176 ? -20.714 12.366 45.112 1.00 85.75 176 ASN A C 1
ATOM 1367 O O . ASN A 1 176 ? -21.473 11.398 45.173 1.00 85.75 176 ASN A O 1
ATOM 1371 N N . VAL A 1 177 ? -20.017 12.669 44.018 1.00 82.38 177 VAL A N 1
ATOM 1372 C CA . VAL A 1 177 ? -20.029 11.872 42.789 1.00 82.38 177 VAL A CA 1
ATOM 1373 C C . VAL A 1 177 ? -18.633 11.312 42.562 1.00 82.38 177 VAL A C 1
ATOM 1375 O O . VAL A 1 177 ? -17.647 12.044 42.475 1.00 82.38 177 VAL A O 1
ATOM 1378 N N . THR A 1 178 ? -18.548 9.988 42.478 1.00 83.50 178 THR A N 1
ATOM 1379 C CA . THR A 1 178 ? -17.324 9.273 42.105 1.00 83.50 178 THR A CA 1
ATOM 1380 C C . THR A 1 178 ? -17.531 8.693 40.717 1.00 83.50 178 THR A C 1
ATOM 1382 O O . THR A 1 178 ? -18.447 7.898 40.509 1.00 83.50 178 THR A O 1
ATOM 1385 N N . CYS A 1 179 ? -16.709 9.119 39.765 1.00 79.00 179 CYS A N 1
ATOM 1386 C CA . CYS A 1 179 ? -16.724 8.579 38.415 1.00 79.00 179 CYS A CA 1
ATOM 1387 C C . CYS A 1 179 ? -16.075 7.191 38.437 1.00 79.00 179 CYS A C 1
ATOM 1389 O O . CYS A 1 179 ? -15.122 6.962 39.185 1.00 79.00 179 CYS A O 1
ATOM 1391 N N . GLU A 1 180 ? -16.575 6.252 37.630 1.00 78.25 180 GLU A N 1
ATOM 1392 C CA . GLU A 1 180 ? -15.895 4.964 37.491 1.00 78.25 180 GLU A CA 1
ATOM 1393 C C . GLU A 1 180 ? -14.465 5.164 36.978 1.00 78.25 180 GLU A C 1
ATOM 1395 O O . GLU A 1 180 ? -14.226 5.967 36.073 1.00 78.25 180 GLU A O 1
ATOM 1400 N N . ASP A 1 181 ? -13.523 4.425 37.566 1.00 73.50 181 ASP A N 1
ATOM 1401 C CA . ASP A 1 181 ? -12.125 4.457 37.152 1.00 73.50 181 ASP A CA 1
ATOM 1402 C C . ASP A 1 181 ? -11.972 3.718 35.811 1.00 73.50 181 ASP A C 1
ATOM 1404 O O . ASP A 1 181 ? -12.460 2.595 35.644 1.00 73.50 181 ASP A O 1
ATOM 1408 N N . GLY A 1 182 ? -11.299 4.360 34.856 1.00 77.06 182 GLY A N 1
ATOM 1409 C CA . GLY A 1 182 ? -11.106 3.861 33.494 1.00 77.06 182 GLY A CA 1
ATOM 1410 C C . GLY A 1 182 ? -11.921 4.591 32.418 1.00 77.06 182 GLY A C 1
ATOM 1411 O O . GLY A 1 182 ? -12.937 5.245 32.661 1.00 77.06 182 GLY A O 1
ATOM 1412 N N . ASP A 1 183 ? -11.450 4.475 31.177 1.00 81.19 183 ASP A N 1
ATOM 1413 C CA . ASP A 1 183 ? -12.043 5.176 30.032 1.00 81.19 183 ASP A CA 1
ATOM 1414 C C . ASP A 1 183 ? -13.253 4.445 29.431 1.00 81.19 183 ASP A C 1
ATOM 1416 O O . ASP A 1 183 ? -14.052 5.048 28.712 1.00 81.19 183 ASP A O 1
ATOM 1420 N N . VAL A 1 184 ? -13.418 3.156 29.748 1.00 89.50 184 VAL A N 1
ATOM 1421 C CA . VAL A 1 184 ? -14.434 2.276 29.157 1.00 89.50 184 VAL A CA 1
ATOM 1422 C C . VAL A 1 184 ? -15.412 1.797 30.238 1.00 89.50 184 VAL A C 1
ATOM 1424 O O . VAL A 1 184 ? -14.959 1.210 31.221 1.00 89.50 184 VAL A O 1
ATOM 1427 N N . PRO A 1 185 ? -16.737 1.974 30.057 1.00 93.25 185 PRO A N 1
ATOM 1428 C CA . PRO A 1 185 ? -17.741 1.462 30.992 1.00 93.25 185 PRO A CA 1
ATOM 1429 C C . PRO A 1 185 ? -17.614 -0.047 31.220 1.00 93.25 185 PRO A C 1
ATOM 1431 O O . PRO A 1 185 ? -17.382 -0.811 30.271 1.00 93.25 185 PRO A O 1
ATOM 1434 N N . LYS A 1 186 ? -17.807 -0.498 32.465 1.00 93.44 186 LYS A N 1
ATOM 1435 C CA . LYS A 1 186 ? -17.644 -1.914 32.842 1.00 93.44 186 LYS A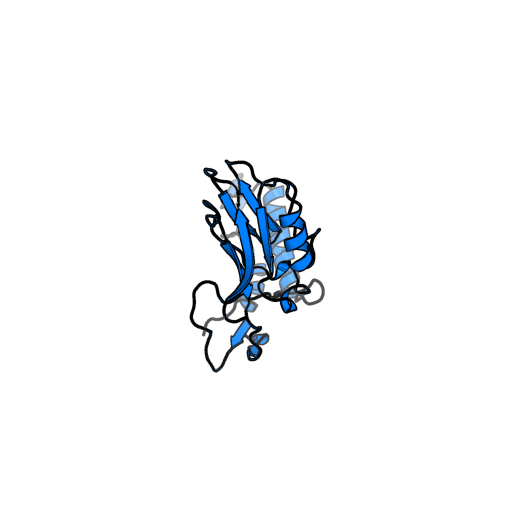 CA 1
ATOM 1436 C C . LYS A 1 186 ? -18.564 -2.848 32.059 1.00 93.44 186 LYS A C 1
ATOM 1438 O O . LYS A 1 186 ? -18.165 -3.964 31.729 1.00 93.44 186 LYS A O 1
ATOM 1443 N N . GLU A 1 187 ? -19.763 -2.397 31.701 1.00 94.12 187 GLU A N 1
ATOM 1444 C CA . GLU A 1 187 ? -20.717 -3.168 30.902 1.00 94.12 187 GLU A CA 1
ATOM 1445 C C . GLU A 1 187 ? -20.190 -3.420 29.488 1.00 94.12 187 GLU A C 1
ATOM 1447 O O . GLU A 1 187 ? -20.307 -4.529 28.963 1.00 94.12 187 GLU A O 1
ATOM 1452 N N . ALA A 1 188 ? -19.561 -2.412 28.878 1.00 95.19 188 ALA A N 1
ATOM 1453 C CA . ALA A 1 188 ? -18.928 -2.573 27.577 1.00 95.19 188 ALA A CA 1
ATOM 1454 C C . ALA A 1 188 ? -17.714 -3.509 27.676 1.00 95.19 188 ALA A C 1
ATOM 1456 O O . ALA A 1 188 ? -17.565 -4.398 26.838 1.00 95.19 188 ALA A O 1
ATOM 1457 N N . LEU A 1 189 ? -16.896 -3.384 28.729 1.00 94.31 189 LEU A N 1
ATOM 1458 C CA . LEU A 1 189 ? -15.767 -4.289 28.977 1.00 94.31 189 LEU A CA 1
ATOM 1459 C C . LEU A 1 189 ? -16.206 -5.749 29.140 1.00 94.31 189 LEU A C 1
ATOM 1461 O O . LEU A 1 189 ? -15.570 -6.642 28.580 1.00 94.31 189 LEU A O 1
ATOM 1465 N N . ALA A 1 190 ? -17.308 -6.003 29.849 1.00 95.19 190 ALA A N 1
ATOM 1466 C CA . ALA A 1 190 ? -17.856 -7.346 30.033 1.00 95.19 190 ALA A CA 1
ATOM 1467 C C . ALA A 1 190 ? -18.313 -7.996 28.714 1.00 95.19 190 ALA A C 1
ATOM 1469 O O . ALA A 1 190 ? -18.290 -9.221 28.581 1.00 95.19 190 ALA A O 1
ATOM 1470 N N . ILE A 1 191 ? -18.724 -7.189 27.732 1.00 96.19 191 ILE A N 1
ATOM 1471 C CA . ILE A 1 191 ? -19.025 -7.671 26.383 1.00 96.19 191 ILE A CA 1
ATOM 1472 C C . ILE A 1 191 ? -17.728 -7.904 25.604 1.00 96.19 191 ILE A C 1
ATOM 1474 O O . ILE A 1 191 ? -17.547 -8.978 25.033 1.00 96.19 191 ILE A O 1
ATOM 1478 N N . LEU A 1 192 ? -16.829 -6.916 25.585 1.00 94.38 192 LEU A N 1
ATOM 1479 C CA . LEU A 1 192 ? -15.585 -6.950 24.811 1.00 94.38 192 LEU A CA 1
ATOM 1480 C C . LEU A 1 192 ? -14.647 -8.081 25.243 1.00 94.38 192 LEU A C 1
ATOM 1482 O O . LEU A 1 192 ? -13.963 -8.658 24.400 1.00 94.38 192 LEU A O 1
ATOM 1486 N N . SER A 1 193 ? -14.651 -8.455 26.524 1.00 94.50 193 SER A N 1
ATOM 1487 C CA . SER A 1 193 ? -13.849 -9.569 27.041 1.00 94.50 193 SER A CA 1
ATOM 1488 C C . SER A 1 193 ? -14.152 -10.899 26.342 1.00 94.50 193 SER A C 1
ATOM 1490 O O . SER A 1 193 ? -13.251 -11.720 26.200 1.00 94.50 193 SER A O 1
ATOM 1492 N N . ARG A 1 194 ? -15.376 -11.085 25.825 1.00 93.88 194 ARG A N 1
ATOM 1493 C CA . ARG A 1 194 ? -15.785 -12.280 25.062 1.00 93.88 194 ARG A CA 1
ATOM 1494 C C . ARG A 1 194 ? -15.225 -12.322 23.641 1.00 93.88 194 ARG A C 1
ATOM 1496 O O . ARG A 1 194 ? -15.227 -13.380 23.025 1.00 93.88 194 ARG A O 1
ATOM 1503 N N . PHE A 1 195 ? -14.786 -11.181 23.117 1.00 91.38 195 PHE A N 1
ATOM 1504 C CA . PHE A 1 195 ? -14.223 -11.043 21.770 1.00 91.38 195 PHE A CA 1
ATOM 1505 C C . PHE A 1 195 ? -12.699 -10.903 21.786 1.00 91.38 195 PHE A C 1
ATOM 1507 O O . PHE A 1 195 ? -12.072 -10.815 20.732 1.00 91.38 195 PHE A O 1
ATOM 1514 N N . LYS A 1 196 ? -12.084 -10.879 22.973 1.00 89.69 196 LYS A N 1
ATOM 1515 C CA . LYS A 1 196 ? -10.634 -10.832 23.108 1.00 89.69 196 LYS A CA 1
ATOM 1516 C C . LYS A 1 196 ? -10.048 -12.184 22.705 1.00 89.69 196 LYS A C 1
ATOM 1518 O O . LYS A 1 196 ? -10.442 -13.218 23.239 1.00 89.69 196 LYS A O 1
ATOM 1523 N N . ARG A 1 197 ? -9.068 -12.171 21.797 1.00 84.31 197 ARG A N 1
ATOM 1524 C CA . ARG A 1 197 ? -8.275 -13.363 21.483 1.00 84.31 197 ARG A CA 1
ATOM 1525 C C . ARG A 1 197 ? -7.539 -13.807 22.748 1.00 84.31 197 ARG A C 1
ATOM 1527 O O . ARG A 1 197 ? -6.763 -13.037 23.315 1.00 84.31 197 ARG A O 1
ATOM 1534 N N . VAL A 1 198 ? -7.789 -15.038 23.182 1.00 82.38 198 VAL A N 1
ATOM 1535 C CA . VAL A 1 198 ? -6.979 -15.693 24.210 1.00 82.38 198 VAL A CA 1
ATOM 1536 C C . VAL A 1 198 ? -5.733 -16.218 23.509 1.00 82.38 198 VAL A C 1
ATOM 1538 O O . VAL A 1 198 ? -5.838 -17.018 22.581 1.00 82.38 198 VAL A O 1
ATOM 1541 N N . LEU A 1 199 ? -4.568 -15.703 23.896 1.00 75.69 199 LEU A N 1
ATOM 1542 C CA . LEU A 1 199 ? -3.294 -16.287 23.493 1.00 75.69 199 LEU A CA 1
ATOM 1543 C C . LEU A 1 199 ? -3.106 -17.533 24.360 1.00 75.69 199 LEU A C 1
ATOM 1545 O O . LEU A 1 199 ? -3.039 -17.410 25.583 1.00 75.69 199 LEU A O 1
ATOM 1549 N N . ILE A 1 200 ? -3.141 -18.701 23.723 1.00 65.50 200 ILE A N 1
ATOM 1550 C CA . ILE A 1 200 ? -2.847 -20.001 24.335 1.00 65.50 200 ILE A CA 1
ATOM 1551 C C . ILE A 1 200 ? -1.402 -20.341 24.000 1.00 65.50 200 ILE A C 1
ATOM 1553 O O . ILE A 1 200 ? -1.031 -20.119 22.823 1.00 65.50 200 ILE A O 1
#